Protein AF-A0A2T7AMN8-F1 (afdb_monomer)

Structure (mmCIF, N/CA/C/O backbone):
data_AF-A0A2T7AMN8-F1
#
_entry.id   AF-A0A2T7AMN8-F1
#
loop_
_atom_site.group_PDB
_atom_site.id
_atom_site.type_symbol
_atom_site.label_atom_id
_atom_site.label_alt_id
_atom_site.label_comp_id
_atom_site.label_asym_id
_atom_site.label_entity_id
_atom_site.label_seq_id
_atom_site.pdbx_PDB_ins_code
_atom_site.Cartn_x
_atom_site.Cartn_y
_atom_site.Cartn_z
_atom_site.occupancy
_atom_site.B_iso_or_equiv
_atom_site.auth_seq_id
_atom_site.auth_comp_id
_atom_site.auth_asym_id
_atom_site.auth_atom_id
_atom_site.pdbx_PDB_model_num
ATOM 1 N N . MET A 1 1 ? -3.550 12.979 -20.477 1.00 76.19 1 MET A N 1
ATOM 2 C CA . MET A 1 1 ? -2.161 12.543 -20.710 1.00 76.19 1 MET A CA 1
ATOM 3 C C . MET A 1 1 ? -1.627 13.271 -21.918 1.00 76.19 1 MET A C 1
ATOM 5 O O . MET A 1 1 ? -2.348 13.376 -22.900 1.00 76.19 1 MET A O 1
ATOM 9 N N . ASP A 1 2 ? -0.438 13.854 -21.804 1.00 85.75 2 ASP A N 1
ATOM 10 C CA . ASP A 1 2 ? 0.257 14.501 -22.916 1.00 85.75 2 ASP A CA 1
ATOM 11 C C . ASP A 1 2 ? 0.779 13.456 -23.916 1.00 85.75 2 ASP A C 1
ATOM 13 O O . ASP A 1 2 ? 0.885 12.268 -23.599 1.00 85.75 2 ASP A O 1
ATOM 17 N N . LYS A 1 3 ? 1.095 13.902 -25.137 1.00 85.25 3 LYS A N 1
ATOM 18 C CA . LYS A 1 3 ? 1.500 13.013 -26.232 1.00 85.25 3 LYS A CA 1
ATOM 19 C C . LYS A 1 3 ? 2.762 12.211 -25.897 1.00 85.25 3 LYS A C 1
ATOM 21 O O . LYS A 1 3 ? 2.775 11.008 -26.123 1.00 85.25 3 LYS A O 1
ATOM 26 N N . ALA A 1 4 ? 3.772 12.842 -25.294 1.00 87.00 4 ALA A N 1
ATOM 27 C CA . ALA A 1 4 ? 5.025 12.172 -24.952 1.00 87.00 4 ALA A CA 1
ATOM 28 C C . ALA A 1 4 ? 4.809 11.052 -23.923 1.00 87.00 4 ALA A C 1
ATOM 30 O O . ALA A 1 4 ? 5.296 9.939 -24.105 1.00 87.00 4 ALA A O 1
ATOM 31 N N . SER A 1 5 ? 4.010 11.302 -22.881 1.00 89.75 5 SER A N 1
ATOM 32 C CA . SER A 1 5 ? 3.611 10.248 -21.938 1.00 89.75 5 SER A CA 1
ATOM 33 C C . SER A 1 5 ? 2.812 9.131 -22.616 1.00 89.75 5 SER A C 1
ATOM 35 O O . SER A 1 5 ? 3.052 7.957 -22.344 1.00 89.75 5 SER A O 1
ATOM 37 N N . SER A 1 6 ? 1.907 9.457 -23.541 1.00 90.62 6 SER A N 1
ATOM 38 C CA . SER A 1 6 ? 1.159 8.437 -24.286 1.00 90.62 6 SER A CA 1
ATOM 39 C C . SER A 1 6 ? 2.070 7.536 -25.123 1.00 90.62 6 SER A C 1
ATOM 41 O O . SER A 1 6 ? 1.930 6.314 -25.078 1.00 90.62 6 SER A O 1
ATOM 43 N N . ASP A 1 7 ? 3.028 8.120 -25.842 1.00 92.31 7 ASP A N 1
ATOM 44 C CA . ASP A 1 7 ? 3.956 7.380 -26.700 1.00 92.31 7 ASP A CA 1
ATOM 45 C C . ASP A 1 7 ? 4.871 6.469 -25.862 1.00 92.31 7 ASP A C 1
ATOM 47 O O . ASP A 1 7 ? 5.042 5.283 -26.169 1.00 92.31 7 ASP A O 1
ATOM 51 N N . THR A 1 8 ? 5.396 6.983 -24.743 1.00 92.88 8 THR A N 1
ATOM 52 C CA . THR A 1 8 ? 6.193 6.184 -23.804 1.00 92.88 8 THR A CA 1
ATOM 53 C C . THR A 1 8 ? 5.369 5.052 -23.196 1.00 92.88 8 THR A C 1
ATOM 55 O O . THR A 1 8 ? 5.867 3.931 -23.112 1.00 92.88 8 THR A O 1
ATOM 58 N N . LEU A 1 9 ? 4.106 5.286 -22.822 1.00 93.12 9 LEU A N 1
ATOM 59 C CA . LEU A 1 9 ? 3.236 4.239 -22.280 1.00 93.12 9 LEU A CA 1
ATOM 60 C C . LEU A 1 9 ? 3.053 3.082 -23.269 1.00 93.12 9 LEU A C 1
ATOM 62 O O . LEU A 1 9 ? 3.206 1.924 -22.880 1.00 93.12 9 LEU A O 1
ATOM 66 N N . VAL A 1 10 ? 2.786 3.381 -24.543 1.00 94.06 10 VAL A N 1
ATOM 67 C CA . VAL A 1 10 ? 2.658 2.359 -25.596 1.00 94.06 10 VAL A CA 1
ATOM 68 C C . VAL A 1 10 ? 3.961 1.571 -25.741 1.00 94.06 10 VAL A C 1
ATOM 70 O O . VAL A 1 10 ? 3.953 0.340 -25.812 1.00 94.06 10 VAL A O 1
ATOM 73 N N . ARG A 1 11 ? 5.109 2.258 -25.716 1.00 93.50 11 ARG A N 1
ATOM 74 C CA . ARG A 1 11 ? 6.428 1.615 -25.783 1.00 93.50 11 ARG A CA 1
ATOM 75 C C . ARG A 1 11 ? 6.679 0.685 -24.590 1.00 93.50 11 ARG A C 1
ATOM 77 O O . ARG A 1 11 ? 7.194 -0.421 -24.776 1.00 93.50 11 ARG A O 1
ATOM 84 N N . VAL A 1 12 ? 6.284 1.098 -23.383 1.00 93.38 12 VAL A N 1
ATOM 85 C CA . VAL A 1 12 ? 6.342 0.267 -22.170 1.00 93.38 12 VAL A CA 1
ATOM 86 C C . VAL A 1 12 ? 5.453 -0.964 -22.319 1.00 93.38 12 VAL A C 1
ATOM 88 O O . VAL A 1 12 ? 5.930 -2.078 -22.117 1.00 93.38 12 VAL A O 1
ATOM 91 N N . GLN A 1 13 ? 4.191 -0.782 -22.712 1.00 94.00 13 GLN A N 1
ATOM 92 C CA . GLN A 1 13 ? 3.228 -1.872 -22.894 1.00 94.00 13 GLN A CA 1
ATOM 93 C C . GLN A 1 13 ? 3.730 -2.917 -23.893 1.00 94.00 13 GLN A C 1
ATOM 95 O O . GLN A 1 13 ? 3.676 -4.111 -23.610 1.00 94.00 13 GLN A O 1
ATOM 100 N N . ASN A 1 14 ? 4.304 -2.481 -25.015 1.00 92.94 14 ASN A N 1
ATOM 101 C CA . ASN A 1 14 ? 4.873 -3.389 -26.007 1.00 92.94 14 ASN A CA 1
ATOM 102 C C . ASN A 1 14 ? 6.078 -4.163 -25.450 1.00 92.94 14 ASN A C 1
ATOM 104 O O . ASN A 1 14 ? 6.161 -5.382 -25.605 1.00 92.94 14 ASN A O 1
ATOM 108 N N . THR A 1 15 ? 6.991 -3.474 -24.756 1.00 92.12 15 THR A N 1
ATOM 109 C CA . THR A 1 15 ? 8.230 -4.077 -24.229 1.00 92.12 15 THR A CA 1
ATOM 110 C C . THR A 1 15 ? 7.965 -5.074 -23.096 1.00 92.12 15 THR A C 1
ATOM 112 O O . THR A 1 15 ? 8.635 -6.112 -23.006 1.00 92.12 15 THR A O 1
ATOM 115 N N . LEU A 1 16 ? 6.984 -4.758 -22.245 1.00 92.50 16 LEU A N 1
ATOM 116 C CA . LEU A 1 16 ? 6.640 -5.496 -21.028 1.00 92.50 16 LEU A CA 1
ATOM 117 C C . LEU A 1 16 ? 5.408 -6.396 -21.181 1.00 92.50 16 LEU A C 1
ATOM 119 O O . LEU A 1 16 ? 4.971 -6.982 -20.196 1.00 92.50 16 LEU A O 1
ATOM 123 N N . SER A 1 17 ? 4.876 -6.548 -22.394 1.00 90.38 17 SER A N 1
ATOM 124 C CA . SER A 1 17 ? 3.711 -7.395 -22.693 1.00 90.38 17 SER A CA 1
ATOM 125 C C . SER A 1 17 ? 3.837 -8.823 -22.144 1.00 90.38 17 SER A C 1
ATOM 127 O O . SER A 1 17 ? 2.848 -9.409 -21.713 1.00 90.38 17 SER A O 1
ATOM 129 N N . SER A 1 18 ? 5.060 -9.361 -22.076 1.00 90.75 18 SER A N 1
ATOM 130 C CA . SER A 1 18 ? 5.354 -10.680 -21.503 1.00 90.75 18 SER A CA 1
ATOM 131 C C . SER A 1 18 ? 5.227 -10.761 -19.976 1.00 90.75 18 SER A C 1
ATOM 133 O O . SER A 1 18 ? 5.127 -11.861 -19.446 1.00 90.75 18 SER A O 1
ATOM 135 N N . LEU A 1 19 ? 5.290 -9.633 -19.258 1.00 90.19 19 LEU A N 1
ATOM 136 C CA . LEU A 1 19 ? 5.166 -9.579 -17.793 1.00 90.19 19 LEU A CA 1
ATOM 137 C C . LEU A 1 19 ? 3.705 -9.456 -17.336 1.00 90.19 19 LEU A C 1
ATOM 139 O O . LEU A 1 19 ? 3.395 -9.755 -16.185 1.00 90.19 19 LEU A O 1
ATOM 143 N N . GLY A 1 20 ? 2.809 -9.013 -18.220 1.00 91.81 20 GLY A N 1
ATOM 144 C CA . GLY A 1 20 ? 1.383 -8.878 -17.945 1.00 91.81 20 GLY A CA 1
ATOM 145 C C . GLY A 1 20 ? 0.790 -7.581 -18.488 1.00 91.81 20 GLY A C 1
ATOM 146 O O . GLY A 1 20 ? 1.452 -6.784 -19.153 1.00 91.81 20 GLY A O 1
ATOM 147 N N . ASN A 1 21 ? -0.493 -7.363 -18.195 1.00 93.62 21 ASN A N 1
ATOM 148 C CA . ASN A 1 21 ? -1.202 -6.172 -18.646 1.00 93.62 21 ASN A CA 1
ATOM 149 C C . ASN A 1 21 ? -0.835 -4.950 -17.790 1.00 93.62 21 ASN A C 1
ATOM 151 O O . ASN A 1 21 ? -1.148 -4.902 -16.597 1.00 93.62 21 ASN A O 1
ATOM 155 N N . VAL A 1 22 ? -0.200 -3.952 -18.408 1.00 95.25 22 VAL A N 1
ATOM 156 C CA . VAL A 1 22 ? 0.170 -2.699 -17.742 1.00 95.25 22 VAL A CA 1
ATOM 157 C C . VAL A 1 22 ? -1.037 -1.766 -17.697 1.00 95.25 22 VAL A C 1
ATOM 159 O O . VAL A 1 22 ? -1.464 -1.201 -18.706 1.00 95.25 22 VAL A O 1
ATOM 162 N N . THR A 1 23 ? -1.550 -1.565 -16.490 1.00 94.31 23 THR A N 1
ATOM 163 C CA . THR A 1 23 ? -2.574 -0.566 -16.169 1.00 94.31 23 THR A CA 1
ATOM 164 C C . THR A 1 23 ? -1.924 0.727 -15.686 1.00 94.31 23 THR A C 1
ATOM 166 O O . THR A 1 23 ? -0.790 0.711 -15.204 1.00 94.31 23 THR A O 1
ATOM 169 N N . HIS A 1 24 ? -2.630 1.855 -15.801 1.00 94.00 24 HIS A N 1
ATOM 170 C CA . HIS A 1 24 ? -2.125 3.142 -15.329 1.00 94.00 24 HIS A CA 1
ATOM 171 C C . HIS A 1 24 ? -3.186 3.963 -14.589 1.00 94.00 24 HIS A C 1
ATOM 173 O O . HIS A 1 24 ? -4.378 3.853 -14.877 1.00 94.00 24 HIS A O 1
ATOM 179 N N . ARG A 1 25 ? -2.757 4.795 -13.631 1.00 92.56 25 ARG A N 1
ATOM 180 C CA . ARG A 1 25 ? -3.617 5.753 -12.906 1.00 92.56 25 ARG A CA 1
ATOM 181 C C . ARG A 1 25 ? -2.866 7.052 -12.636 1.00 92.56 25 ARG A C 1
ATOM 183 O O . ARG A 1 25 ? -1.655 7.034 -12.462 1.00 92.56 25 ARG A O 1
ATOM 190 N N . SER A 1 26 ? -3.569 8.184 -12.576 1.00 89.12 26 SER A N 1
ATOM 191 C CA . SER A 1 26 ? -2.927 9.463 -12.242 1.00 89.12 26 SER A CA 1
ATOM 192 C C . SER A 1 26 ? -2.467 9.477 -10.780 1.00 89.12 26 SER A C 1
ATOM 194 O O . SER A 1 26 ? -3.255 9.188 -9.877 1.00 89.12 26 SER A O 1
ATOM 196 N N . LEU A 1 27 ? -1.191 9.796 -10.548 1.00 83.31 27 LEU A N 1
ATOM 197 C CA . LEU A 1 27 ? -0.591 9.856 -9.217 1.00 83.31 27 LEU A CA 1
ATOM 198 C C . LEU A 1 27 ? 0.625 10.798 -9.209 1.00 83.31 27 LEU A C 1
ATOM 200 O O . LEU A 1 27 ? 1.469 10.736 -10.097 1.00 83.31 27 LEU A O 1
ATOM 204 N N . PHE A 1 28 ? 0.729 11.660 -8.190 1.00 72.31 28 PHE A N 1
ATOM 205 C CA . PHE A 1 28 ? 1.864 12.580 -7.978 1.00 72.31 28 PHE A CA 1
ATOM 206 C C . PHE A 1 28 ? 2.235 13.473 -9.180 1.00 72.31 28 PHE A C 1
ATOM 208 O O . PHE A 1 28 ? 3.406 13.770 -9.385 1.00 72.31 28 PHE A O 1
ATOM 215 N N . GLY A 1 29 ? 1.255 13.916 -9.974 1.00 79.19 29 GLY A N 1
ATOM 216 C CA . GLY A 1 29 ? 1.521 14.753 -11.154 1.00 79.19 29 GLY A CA 1
ATOM 217 C C . GLY A 1 29 ? 2.015 13.979 -12.383 1.00 79.19 29 GLY A C 1
ATOM 218 O O . GLY A 1 29 ? 2.322 14.593 -13.397 1.00 79.19 29 GLY A O 1
ATOM 219 N N . GLY A 1 30 ? 2.035 12.645 -12.319 1.00 89.00 30 GLY A N 1
ATOM 220 C CA . GLY A 1 30 ? 2.243 11.758 -13.460 1.00 89.00 30 GLY A CA 1
ATOM 221 C C . GLY A 1 30 ? 1.269 10.582 -13.440 1.00 89.00 30 GLY A C 1
ATOM 222 O O . GLY A 1 30 ? 0.134 10.706 -12.963 1.00 89.00 30 GLY A O 1
ATOM 223 N N . TYR A 1 31 ? 1.716 9.437 -13.949 1.00 93.75 31 TYR A N 1
ATOM 224 C CA . TYR A 1 31 ? 0.937 8.206 -14.033 1.00 93.75 31 TYR A CA 1
ATOM 225 C C . TYR A 1 31 ? 1.687 7.061 -13.358 1.00 93.75 31 TYR A C 1
ATOM 227 O O . TYR A 1 31 ? 2.809 6.743 -13.739 1.00 93.75 31 TYR A O 1
ATOM 235 N N . SER A 1 32 ? 1.080 6.420 -12.364 1.00 94.38 32 SER A N 1
ATOM 236 C CA . SER A 1 32 ? 1.587 5.153 -11.844 1.00 94.38 32 SER A CA 1
ATOM 237 C C . SER A 1 32 ? 1.268 4.033 -12.823 1.00 94.38 32 SER A C 1
ATOM 239 O O . SER A 1 32 ? 0.179 4.010 -13.394 1.00 94.38 32 SER A O 1
ATOM 241 N N . LEU A 1 33 ? 2.208 3.108 -13.004 1.00 96.25 33 LEU A N 1
ATOM 242 C CA . LEU A 1 33 ? 2.062 1.919 -13.837 1.00 96.25 33 LEU A CA 1
ATOM 243 C C . LEU A 1 33 ? 2.033 0.678 -12.945 1.00 96.25 33 LEU A C 1
ATOM 245 O O . LEU A 1 33 ? 2.879 0.518 -12.059 1.00 96.25 33 LEU A O 1
ATOM 249 N N . ALA A 1 34 ? 1.059 -0.199 -13.179 1.00 95.75 34 ALA A N 1
ATOM 250 C CA . ALA A 1 34 ? 0.839 -1.381 -12.359 1.00 95.75 34 ALA A CA 1
ATOM 251 C C . ALA A 1 34 ? 0.489 -2.620 -13.184 1.00 95.75 34 ALA A C 1
ATOM 253 O O . ALA A 1 34 ? -0.254 -2.537 -14.163 1.00 95.75 34 ALA A O 1
ATOM 254 N N . ILE A 1 35 ? 0.969 -3.775 -12.724 1.00 95.00 35 ILE A N 1
ATOM 255 C CA . ILE A 1 35 ? 0.557 -5.109 -13.181 1.00 95.00 35 ILE A CA 1
ATOM 256 C C . ILE A 1 35 ? 0.003 -5.842 -11.954 1.00 95.00 35 ILE A C 1
ATOM 258 O O . ILE A 1 35 ? 0.632 -5.820 -10.897 1.00 95.00 35 ILE A O 1
ATOM 262 N N . ASN A 1 36 ? -1.182 -6.453 -12.061 1.00 90.56 36 ASN A N 1
ATOM 263 C CA . ASN A 1 36 ? -1.870 -7.130 -10.944 1.00 90.56 36 ASN A CA 1
ATOM 264 C C . ASN A 1 36 ? -1.988 -6.250 -9.677 1.00 90.56 36 ASN A C 1
ATOM 266 O O . ASN A 1 36 ? -1.739 -6.684 -8.546 1.00 90.56 36 ASN A O 1
ATOM 270 N N . ASP A 1 37 ? -2.317 -4.969 -9.880 1.00 89.50 37 ASP A N 1
ATOM 271 C CA . ASP A 1 37 ? -2.415 -3.942 -8.834 1.00 89.50 37 ASP A CA 1
ATOM 272 C C . ASP A 1 37 ? -1.123 -3.748 -8.006 1.00 89.50 37 ASP A C 1
ATOM 274 O O . ASP A 1 37 ? -1.179 -3.262 -6.874 1.00 89.50 37 ASP A O 1
ATOM 278 N N . ALA A 1 38 ? 0.039 -4.154 -8.526 1.00 92.94 38 ALA A N 1
ATOM 279 C CA . ALA A 1 38 ? 1.349 -3.862 -7.953 1.00 92.94 38 ALA A CA 1
ATOM 280 C C . ALA A 1 38 ? 2.025 -2.756 -8.773 1.00 92.94 38 ALA A C 1
ATOM 282 O O . ALA A 1 38 ? 2.315 -2.931 -9.958 1.00 92.94 38 ALA A O 1
ATOM 283 N N . VAL A 1 39 ? 2.245 -1.595 -8.146 1.00 94.44 39 VAL A N 1
ATOM 284 C CA . VAL A 1 39 ? 2.881 -0.439 -8.795 1.00 94.44 39 VAL A CA 1
ATOM 285 C C . VAL A 1 39 ? 4.385 -0.670 -8.872 1.00 94.44 39 VAL A C 1
ATOM 287 O O . VAL A 1 39 ? 5.068 -0.659 -7.843 1.00 94.44 39 VAL A O 1
ATOM 290 N N . PHE A 1 40 ? 4.879 -0.853 -10.094 1.00 95.50 40 PHE A N 1
ATOM 291 C CA . PHE A 1 40 ? 6.284 -1.149 -10.382 1.00 95.50 40 PHE A CA 1
ATOM 292 C C . PHE A 1 40 ? 7.011 0.027 -11.046 1.00 95.50 40 PHE A C 1
ATOM 294 O O . PHE A 1 40 ? 8.240 0.069 -11.042 1.00 95.50 40 PHE A O 1
ATOM 301 N N . ALA A 1 41 ? 6.278 0.992 -11.608 1.00 95.88 41 ALA A N 1
ATOM 302 C CA . ALA A 1 41 ? 6.865 2.134 -12.297 1.00 95.88 41 ALA A CA 1
ATOM 303 C C . ALA A 1 41 ? 5.986 3.391 -12.225 1.00 95.88 41 ALA A C 1
ATOM 305 O O . ALA A 1 41 ? 4.797 3.335 -11.907 1.00 95.88 41 ALA A O 1
ATOM 306 N N . MET A 1 42 ? 6.593 4.530 -12.542 1.00 95.56 42 MET A N 1
ATOM 307 C CA . MET A 1 42 ? 5.965 5.840 -12.672 1.00 95.56 42 MET A CA 1
ATOM 308 C C . MET A 1 42 ? 6.324 6.435 -14.033 1.00 95.56 42 MET A C 1
ATOM 310 O O . MET A 1 42 ? 7.441 6.285 -14.515 1.00 95.56 42 MET A O 1
ATOM 314 N N . LEU A 1 43 ? 5.382 7.141 -14.638 1.00 95.00 43 LEU A N 1
ATOM 315 C CA . LEU A 1 43 ? 5.549 7.867 -15.885 1.00 95.00 43 LEU A CA 1
ATOM 316 C C . LEU A 1 43 ? 5.298 9.348 -15.616 1.00 95.00 43 LEU A C 1
ATOM 318 O O . LEU A 1 43 ? 4.187 9.740 -15.257 1.00 95.00 43 LEU A O 1
ATOM 322 N N . VAL A 1 44 ? 6.336 10.164 -15.760 1.00 93.12 44 VAL A N 1
ATOM 323 C CA . VAL A 1 44 ? 6.303 11.595 -15.438 1.00 93.12 44 VAL A CA 1
ATOM 324 C C . VAL A 1 44 ? 6.987 12.347 -16.570 1.00 93.12 44 VAL A C 1
ATOM 326 O O . VAL A 1 44 ? 8.106 12.001 -16.933 1.00 93.12 44 VAL A O 1
ATOM 329 N N . GLU A 1 45 ? 6.305 13.335 -17.157 1.00 90.44 45 GLU A N 1
ATOM 330 C CA . GLU A 1 45 ? 6.831 14.150 -18.269 1.00 90.44 45 GLU A CA 1
ATOM 331 C C . GLU A 1 45 ? 7.389 13.307 -19.438 1.00 90.44 45 GLU A C 1
ATOM 333 O O . GLU A 1 45 ? 8.482 13.552 -19.947 1.00 90.44 45 GLU A O 1
ATOM 338 N N . GLY A 1 46 ? 6.672 12.250 -19.837 1.00 91.00 46 GLY A N 1
ATOM 339 C CA . GLY A 1 46 ? 7.115 11.341 -20.900 1.00 91.00 46 GLY A CA 1
ATOM 340 C C . GLY A 1 46 ? 8.255 10.391 -20.523 1.00 91.00 46 GLY A C 1
ATOM 341 O O . GLY A 1 46 ? 8.658 9.576 -21.351 1.00 91.00 46 GLY A O 1
ATOM 342 N N . ARG A 1 47 ? 8.766 10.446 -19.289 1.00 94.00 47 ARG A N 1
ATOM 343 C CA . ARG A 1 47 ? 9.895 9.635 -18.819 1.00 94.00 47 ARG A CA 1
ATOM 344 C C . ARG A 1 47 ? 9.440 8.510 -17.903 1.00 94.00 47 ARG A C 1
ATOM 346 O O . ARG A 1 47 ? 8.619 8.713 -17.008 1.00 94.00 47 ARG A O 1
ATOM 353 N N . LEU A 1 48 ? 10.005 7.327 -18.121 1.00 95.69 48 LEU A N 1
ATOM 354 C CA . LEU A 1 48 ? 9.752 6.145 -17.308 1.00 95.69 48 LEU A CA 1
ATOM 355 C C . LEU A 1 48 ? 10.700 6.113 -16.111 1.00 95.69 48 LEU A C 1
ATOM 357 O O . LEU A 1 48 ? 11.913 6.212 -16.270 1.00 95.69 48 LEU A O 1
ATOM 361 N N . TYR A 1 49 ? 10.144 5.887 -14.931 1.00 95.94 49 TYR A N 1
ATOM 362 C CA . TYR A 1 49 ? 10.881 5.665 -13.701 1.00 95.94 49 TYR A CA 1
ATOM 363 C C . TYR A 1 49 ? 10.498 4.304 -13.123 1.00 95.94 49 TYR A C 1
ATOM 365 O O . TYR A 1 49 ? 9.317 4.037 -12.906 1.00 95.94 49 TYR A O 1
ATOM 373 N N . LEU A 1 50 ? 11.472 3.441 -12.863 1.00 95.75 50 LEU A N 1
ATOM 374 C CA . LEU A 1 50 ? 11.249 2.122 -12.271 1.00 95.75 50 LEU A CA 1
ATOM 375 C C . LEU A 1 50 ? 11.380 2.196 -10.756 1.00 95.75 50 LEU A C 1
ATOM 377 O O . LEU A 1 50 ? 12.194 2.956 -10.235 1.00 95.75 50 LEU A O 1
ATOM 381 N N . ARG A 1 51 ? 10.578 1.410 -10.038 1.00 94.62 51 ARG A N 1
ATOM 382 C CA . ARG A 1 51 ? 10.673 1.318 -8.581 1.00 94.62 51 ARG A CA 1
ATOM 383 C C . ARG A 1 51 ? 12.039 0.755 -8.200 1.00 94.62 51 ARG A C 1
ATOM 385 O O . ARG A 1 51 ? 12.461 -0.273 -8.723 1.00 94.62 51 ARG A O 1
ATOM 392 N N . ALA A 1 52 ? 12.718 1.434 -7.288 1.00 92.19 52 ALA A N 1
ATOM 393 C CA . ALA A 1 52 ? 13.980 0.974 -6.741 1.00 92.19 52 ALA A CA 1
ATOM 394 C C . ALA A 1 52 ? 13.742 -0.144 -5.715 1.00 92.19 52 ALA A C 1
ATOM 396 O O . ALA A 1 52 ? 12.826 -0.076 -4.893 1.00 92.19 52 ALA A O 1
ATOM 397 N N . SER A 1 53 ? 14.603 -1.150 -5.748 1.00 88.44 53 SER A N 1
ATOM 398 C CA . SER A 1 53 ? 14.702 -2.224 -4.761 1.00 88.44 53 SER A CA 1
ATOM 399 C C . SER A 1 53 ? 16.166 -2.571 -4.509 1.00 88.44 53 SER A C 1
ATOM 401 O O . SER A 1 53 ? 17.042 -2.181 -5.289 1.00 88.44 53 SER A O 1
ATOM 403 N N . ASP A 1 54 ? 16.441 -3.346 -3.460 1.00 84.06 54 ASP A N 1
ATOM 404 C CA . ASP A 1 54 ? 17.803 -3.806 -3.165 1.00 84.06 54 ASP A CA 1
ATOM 405 C C . ASP A 1 54 ? 18.429 -4.578 -4.334 1.00 84.06 54 ASP A C 1
ATOM 407 O O . ASP A 1 54 ? 19.619 -4.444 -4.595 1.00 84.06 54 ASP A O 1
ATOM 411 N N . GLN A 1 55 ? 17.613 -5.302 -5.103 1.00 82.00 55 GLN A N 1
ATOM 412 C CA . GLN A 1 55 ? 18.045 -6.046 -6.290 1.00 82.00 55 GLN A CA 1
ATOM 413 C C . GLN A 1 55 ? 18.401 -5.151 -7.490 1.00 82.00 55 GLN A C 1
ATOM 415 O O . GLN A 1 55 ? 19.083 -5.595 -8.405 1.00 82.00 55 GLN A O 1
ATOM 420 N N . SER A 1 56 ? 17.964 -3.889 -7.500 1.00 83.19 56 SER A N 1
ATOM 421 C CA . SER A 1 56 ? 18.320 -2.909 -8.541 1.00 83.19 56 SER A CA 1
ATOM 422 C C . SER A 1 56 ? 19.537 -2.046 -8.178 1.00 83.19 56 SER A C 1
ATOM 424 O O . SER A 1 56 ? 19.909 -1.149 -8.938 1.00 83.19 56 SER A O 1
ATOM 426 N N . ARG A 1 57 ? 20.154 -2.292 -7.013 1.00 82.31 57 ARG A N 1
ATOM 427 C CA . ARG A 1 57 ? 21.209 -1.442 -6.443 1.00 82.31 57 ARG A CA 1
ATOM 428 C C . ARG A 1 57 ? 22.471 -1.400 -7.304 1.00 82.31 57 ARG A C 1
ATOM 430 O O . ARG A 1 57 ? 23.025 -0.321 -7.477 1.00 82.31 57 ARG A O 1
ATOM 437 N N . ASP A 1 58 ? 22.875 -2.524 -7.891 1.00 83.81 58 ASP A N 1
ATOM 438 C CA . ASP A 1 58 ? 24.082 -2.597 -8.728 1.00 83.81 58 ASP A CA 1
ATOM 439 C C . ASP A 1 58 ? 23.966 -1.690 -9.960 1.00 83.81 58 ASP A C 1
ATOM 441 O O . ASP A 1 58 ? 24.870 -0.908 -10.258 1.00 83.81 58 ASP A O 1
ATOM 445 N N . TYR A 1 59 ? 22.807 -1.719 -10.627 1.00 84.44 59 TYR A N 1
ATOM 446 C CA . TYR A 1 59 ? 22.513 -0.820 -11.742 1.00 84.44 59 TYR A CA 1
ATOM 447 C C . TYR A 1 59 ? 22.533 0.645 -11.300 1.00 84.44 59 TYR A C 1
ATOM 449 O O . TYR A 1 59 ? 23.145 1.496 -11.946 1.00 84.44 59 TYR A O 1
ATOM 457 N N . GLN A 1 60 ? 21.893 0.945 -10.168 1.00 84.75 60 GLN A N 1
ATOM 458 C CA . GLN A 1 60 ? 21.859 2.304 -9.638 1.00 84.75 60 GLN A CA 1
ATOM 459 C C . GLN A 1 60 ? 23.252 2.819 -9.281 1.00 84.75 60 GLN A C 1
ATOM 461 O O . GLN A 1 60 ? 23.550 3.977 -9.544 1.00 84.75 60 GLN A O 1
ATOM 466 N N . GLN A 1 61 ? 24.122 1.977 -8.729 1.00 85.81 61 GLN A N 1
ATOM 467 C CA . GLN A 1 61 ? 25.482 2.370 -8.381 1.00 85.81 61 GLN A CA 1
ATOM 468 C C . GLN A 1 61 ? 26.356 2.585 -9.624 1.00 85.81 61 GLN A C 1
ATOM 470 O O . GLN A 1 61 ? 27.139 3.531 -9.657 1.00 85.81 61 GLN A O 1
ATOM 475 N N . ALA A 1 62 ? 26.205 1.742 -10.649 1.00 85.94 62 ALA A N 1
ATOM 476 C CA . ALA A 1 62 ? 26.976 1.846 -11.886 1.00 85.94 62 ALA A CA 1
ATOM 477 C C . ALA A 1 62 ? 26.565 3.047 -12.755 1.00 85.94 62 ALA A C 1
ATOM 479 O O . ALA A 1 62 ? 27.421 3.681 -13.371 1.00 85.94 62 ALA A O 1
ATOM 480 N N . HIS A 1 63 ? 25.268 3.371 -12.802 1.00 84.31 63 HIS A N 1
ATOM 481 C CA . HIS A 1 63 ? 24.720 4.387 -13.710 1.00 84.31 63 HIS A CA 1
ATOM 482 C C . HIS A 1 63 ? 24.309 5.695 -13.016 1.00 84.31 63 HIS A C 1
ATOM 484 O O . HIS A 1 63 ? 24.083 6.695 -13.695 1.00 84.31 63 HIS A O 1
ATOM 490 N N . ASN A 1 64 ? 24.207 5.699 -11.683 1.00 87.50 64 ASN A N 1
ATOM 491 C CA . ASN A 1 64 ? 23.746 6.815 -10.850 1.00 87.50 64 ASN A CA 1
ATOM 492 C C . ASN A 1 64 ? 22.509 7.553 -11.418 1.00 87.50 64 ASN A C 1
ATOM 494 O O . ASN A 1 64 ? 22.547 8.774 -11.615 1.00 87.50 64 ASN A O 1
ATOM 498 N N . PRO A 1 65 ? 21.418 6.828 -11.742 1.00 89.62 65 PRO A N 1
ATOM 499 C CA . PRO A 1 65 ? 20.257 7.418 -12.390 1.00 89.62 65 PRO A CA 1
ATOM 500 C C . PRO A 1 65 ? 19.541 8.414 -11.460 1.00 89.62 65 PRO A C 1
ATOM 502 O O . PRO A 1 65 ? 19.419 8.164 -10.258 1.00 89.62 65 PRO A O 1
ATOM 505 N N . PRO A 1 66 ? 18.988 9.519 -11.996 1.00 92.31 66 PRO A N 1
ATOM 506 C CA . PRO A 1 66 ? 18.192 10.451 -11.207 1.00 92.31 66 PRO A CA 1
ATOM 507 C C . PRO A 1 66 ? 16.984 9.772 -10.553 1.00 92.31 66 PRO A C 1
ATOM 509 O O . PRO A 1 66 ? 16.221 9.065 -11.219 1.00 92.31 66 PRO A O 1
ATOM 512 N N . MET A 1 67 ? 16.773 10.050 -9.266 1.00 93.75 67 MET A N 1
ATOM 513 C CA . MET A 1 67 ? 15.567 9.635 -8.549 1.00 93.75 67 MET A CA 1
ATOM 514 C C . MET A 1 67 ? 14.400 10.578 -8.855 1.00 93.75 67 MET A C 1
ATOM 516 O O . MET A 1 67 ? 14.581 11.781 -9.058 1.00 93.75 67 MET A O 1
ATOM 520 N N . LEU A 1 68 ? 13.186 10.037 -8.876 1.00 93.06 68 LEU A N 1
ATOM 521 C CA . LEU A 1 68 ? 11.974 10.811 -9.094 1.00 93.06 68 LEU A CA 1
ATOM 522 C C . LEU A 1 68 ? 11.692 11.701 -7.882 1.00 93.06 68 LEU A C 1
ATOM 524 O O . LEU A 1 68 ? 11.467 11.209 -6.780 1.00 93.06 68 LEU A O 1
ATOM 528 N N . VAL A 1 69 ? 11.613 13.011 -8.098 1.00 91.44 69 VAL A N 1
ATOM 529 C CA . VAL A 1 69 ? 11.231 13.981 -7.066 1.00 91.44 69 VAL A CA 1
ATOM 530 C C . VAL A 1 69 ? 9.833 14.504 -7.365 1.00 91.44 69 VAL A C 1
ATOM 532 O O . VAL A 1 69 ? 9.568 14.970 -8.469 1.00 91.44 69 VAL A O 1
ATOM 535 N N . CYS A 1 70 ? 8.938 14.459 -6.379 1.00 85.44 70 CYS A N 1
ATOM 536 C CA . CYS A 1 70 ? 7.613 15.062 -6.474 1.00 85.44 70 CYS A CA 1
ATOM 537 C C . CYS A 1 70 ? 7.479 16.251 -5.517 1.00 85.44 70 CYS A C 1
ATOM 539 O O . CYS A 1 70 ? 8.073 16.278 -4.438 1.00 85.44 70 CYS A O 1
ATOM 541 N N . THR A 1 71 ? 6.677 17.244 -5.897 1.00 81.94 71 THR A N 1
ATOM 542 C CA . THR A 1 71 ? 6.413 18.413 -5.050 1.00 81.94 71 THR A CA 1
ATOM 543 C C . THR A 1 71 ? 5.045 18.274 -4.396 1.00 81.94 71 THR A C 1
ATOM 545 O O . THR A 1 71 ? 4.022 18.200 -5.075 1.00 81.94 71 THR A O 1
ATOM 548 N N . ARG A 1 72 ? 4.999 18.272 -3.061 1.00 76.25 72 ARG A N 1
ATOM 549 C CA . ARG A 1 72 ? 3.752 18.216 -2.285 1.00 76.25 72 ARG A CA 1
ATOM 550 C C . ARG A 1 72 ? 3.736 19.338 -1.254 1.00 76.25 72 ARG A C 1
ATOM 552 O O . ARG A 1 72 ? 4.593 19.384 -0.379 1.00 76.25 72 ARG A O 1
ATOM 559 N N . ARG A 1 73 ? 2.738 20.230 -1.335 1.00 78.12 73 ARG A N 1
ATOM 560 C CA . ARG A 1 73 ? 2.597 21.404 -0.442 1.00 78.12 73 ARG A CA 1
ATOM 561 C C . ARG A 1 73 ? 3.883 22.254 -0.370 1.00 78.12 73 ARG A C 1
ATOM 563 O O . ARG A 1 73 ? 4.306 22.644 0.712 1.00 78.12 73 ARG A O 1
ATOM 570 N N . GLY A 1 74 ? 4.539 22.466 -1.514 1.00 79.62 74 GLY A N 1
ATOM 571 C CA . GLY A 1 74 ? 5.792 23.227 -1.608 1.00 79.62 74 GLY A CA 1
ATOM 572 C C . GLY A 1 74 ? 7.049 22.505 -1.105 1.00 79.62 74 GLY A C 1
ATOM 573 O O . GLY A 1 74 ? 8.123 23.089 -1.141 1.00 79.62 74 GLY A O 1
ATOM 574 N N . ARG A 1 75 ? 6.952 21.246 -0.650 1.00 79.38 75 ARG A N 1
ATOM 575 C CA . ARG A 1 75 ? 8.109 20.425 -0.257 1.00 79.38 75 ARG A CA 1
ATOM 576 C C . ARG A 1 75 ? 8.475 19.436 -1.360 1.00 79.38 75 ARG A C 1
ATOM 578 O O . ARG A 1 75 ? 7.585 18.782 -1.904 1.00 79.38 75 ARG A O 1
ATOM 585 N N . HIS A 1 76 ? 9.770 19.294 -1.629 1.00 85.31 76 HIS A N 1
ATOM 586 C CA . HIS A 1 76 ? 10.316 18.264 -2.511 1.00 85.31 76 HIS A CA 1
ATOM 587 C C . HIS A 1 76 ? 10.438 16.936 -1.756 1.00 85.31 76 HIS A C 1
ATOM 589 O O . HIS A 1 76 ? 11.074 16.869 -0.705 1.00 85.31 76 HIS A O 1
ATOM 595 N N . ILE A 1 77 ? 9.806 15.889 -2.278 1.00 85.31 77 ILE A N 1
ATOM 596 C CA . ILE A 1 77 ? 9.828 14.532 -1.733 1.00 85.31 77 ILE A CA 1
ATOM 597 C C . ILE A 1 77 ? 10.468 13.636 -2.788 1.00 85.31 77 ILE A C 1
ATOM 599 O O . ILE A 1 77 ? 9.917 13.461 -3.874 1.00 85.31 77 ILE A O 1
ATOM 603 N N . SER A 1 78 ? 11.628 13.069 -2.463 1.00 88.00 78 SER A N 1
ATOM 604 C CA . SER A 1 78 ? 12.236 12.024 -3.285 1.00 88.00 78 SER A CA 1
ATOM 605 C C . SER A 1 78 ? 11.430 10.736 -3.127 1.00 88.00 78 SER A C 1
ATOM 607 O O . SER A 1 78 ? 11.194 10.272 -2.009 1.00 88.00 78 SER A O 1
ATOM 609 N N . LEU A 1 79 ? 10.957 10.192 -4.241 1.00 89.31 79 LEU A N 1
ATOM 610 C CA . LEU A 1 79 ? 10.282 8.907 -4.310 1.00 89.31 79 LEU A CA 1
ATOM 611 C C . LEU A 1 79 ? 11.301 7.828 -4.672 1.00 89.31 79 LEU A C 1
ATOM 613 O O . LEU A 1 79 ? 12.267 8.082 -5.384 1.00 89.31 79 LEU A O 1
ATOM 617 N N . ASN A 1 80 ? 11.049 6.600 -4.224 1.00 92.19 80 ASN A N 1
ATO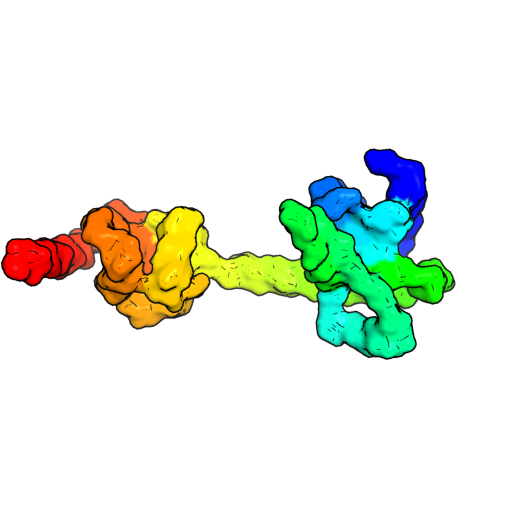M 618 C CA . ASN A 1 80 ? 11.931 5.459 -4.461 1.00 92.19 80 ASN A CA 1
ATOM 619 C C . ASN A 1 80 ? 11.787 4.891 -5.888 1.00 92.19 80 ASN A C 1
ATOM 621 O O . ASN A 1 80 ? 11.454 3.721 -6.075 1.00 92.19 80 ASN A O 1
ATOM 625 N N . TYR A 1 81 ? 11.962 5.746 -6.895 1.00 94.00 81 TYR A N 1
ATOM 626 C CA . TYR A 1 81 ? 11.911 5.397 -8.310 1.00 94.00 81 TYR A CA 1
ATOM 627 C C . TYR A 1 81 ? 13.079 6.053 -9.041 1.00 94.00 81 TYR A C 1
ATOM 629 O O . TYR A 1 81 ? 13.285 7.252 -8.881 1.00 94.00 81 TYR A O 1
ATOM 637 N N . TYR A 1 82 ? 13.804 5.298 -9.860 1.00 94.75 82 TYR A N 1
ATOM 638 C CA . TYR A 1 82 ? 14.935 5.793 -10.644 1.00 94.75 82 TYR A CA 1
ATOM 639 C C . TYR A 1 82 ? 14.582 5.877 -12.126 1.00 94.75 82 TYR A C 1
ATOM 641 O O . TYR A 1 82 ? 13.783 5.087 -12.629 1.00 94.75 82 TYR A O 1
ATOM 649 N N . LEU A 1 83 ? 15.172 6.840 -12.829 1.00 95.12 83 LEU A N 1
ATOM 650 C CA . LEU A 1 83 ? 14.950 7.038 -14.259 1.00 95.12 83 LEU A CA 1
ATOM 651 C C . LEU A 1 83 ? 15.456 5.834 -15.072 1.00 95.12 83 LEU A C 1
ATOM 653 O O . LEU A 1 83 ? 16.622 5.455 -14.966 1.00 95.12 83 LEU A O 1
ATOM 657 N N . ALA A 1 84 ? 14.594 5.286 -15.929 1.00 94.19 84 ALA A N 1
ATOM 658 C CA . ALA A 1 84 ? 15.002 4.408 -17.019 1.00 94.19 84 ALA A CA 1
ATOM 659 C C . ALA A 1 84 ? 15.576 5.282 -18.141 1.00 94.19 84 ALA A C 1
ATOM 661 O O . ALA A 1 84 ? 14.837 5.887 -18.922 1.00 94.19 84 ALA A O 1
ATOM 662 N N . ASP A 1 85 ? 16.897 5.406 -18.152 1.00 89.56 85 ASP A N 1
ATOM 663 C CA . ASP A 1 85 ? 17.639 6.220 -19.105 1.00 89.56 85 ASP A CA 1
ATOM 664 C C . ASP A 1 85 ? 17.684 5.582 -20.507 1.00 89.56 85 ASP A C 1
ATOM 666 O O . ASP A 1 85 ? 17.198 4.474 -20.756 1.00 89.56 85 ASP A O 1
ATOM 670 N N . GLU A 1 86 ? 18.289 6.295 -21.456 1.00 87.81 86 GLU A N 1
ATOM 671 C CA . GLU A 1 86 ? 18.412 5.809 -22.832 1.00 87.81 86 GLU A CA 1
ATOM 672 C C . GLU A 1 86 ? 19.245 4.524 -22.938 1.00 87.81 86 GLU A C 1
ATOM 674 O O . GLU A 1 86 ? 19.036 3.736 -23.861 1.00 87.81 86 GLU A O 1
ATOM 679 N N . THR A 1 87 ? 20.175 4.280 -22.007 1.00 88.19 87 THR A N 1
ATOM 680 C CA . THR A 1 87 ? 20.977 3.050 -22.017 1.00 88.19 87 THR A CA 1
ATOM 681 C C . THR A 1 87 ? 20.108 1.831 -21.723 1.00 88.19 87 THR A C 1
ATOM 683 O O . THR A 1 87 ? 20.159 0.855 -22.479 1.00 88.19 87 THR A O 1
ATOM 686 N N . LEU A 1 88 ? 19.218 1.925 -20.731 1.00 89.19 88 LEU A N 1
ATOM 687 C CA . LEU A 1 88 ? 18.253 0.873 -20.432 1.00 89.19 88 LEU A CA 1
ATOM 688 C C . LEU A 1 88 ? 17.245 0.689 -21.573 1.00 89.19 88 LEU A C 1
ATOM 690 O O . LEU A 1 88 ? 16.943 -0.434 -21.972 1.00 89.19 88 LEU A O 1
ATOM 694 N N . TRP A 1 89 ? 16.781 1.786 -22.173 1.00 9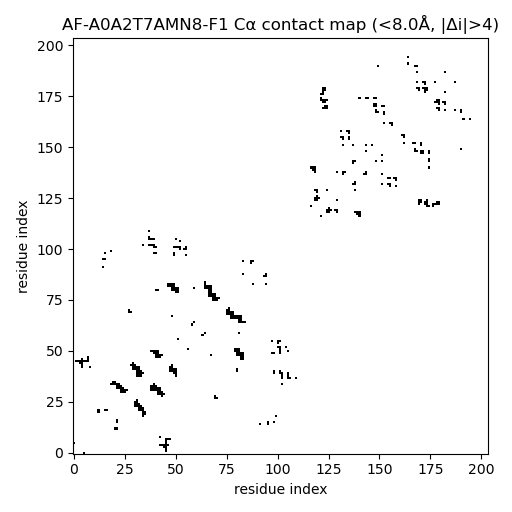0.75 89 TRP A N 1
ATOM 695 C CA . TRP A 1 89 ? 15.854 1.759 -23.308 1.00 90.75 89 TRP A CA 1
ATOM 696 C C . TRP A 1 89 ? 16.429 1.150 -24.594 1.00 90.75 89 TRP A C 1
ATOM 698 O O . TRP A 1 89 ? 15.664 0.625 -25.409 1.00 90.75 89 TRP A O 1
ATOM 708 N N . ARG A 1 90 ? 17.751 1.213 -24.794 1.00 91.62 90 ARG A N 1
ATOM 709 C CA . ARG A 1 90 ? 18.448 0.567 -25.922 1.00 91.62 90 ARG A CA 1
ATOM 710 C C . ARG A 1 90 ? 18.547 -0.949 -25.772 1.00 91.62 90 ARG A C 1
ATOM 712 O O . ARG A 1 90 ? 18.781 -1.628 -26.768 1.00 91.62 90 ARG A O 1
ATOM 719 N N . SER A 1 91 ? 18.347 -1.476 -24.565 1.00 91.69 91 SER A N 1
ATOM 720 C CA . SER A 1 91 ? 18.389 -2.908 -24.274 1.00 91.69 91 SER A CA 1
ATOM 721 C C . SER A 1 91 ? 17.033 -3.394 -23.743 1.00 91.69 91 SER A C 1
ATOM 723 O O . SER A 1 91 ? 16.811 -3.432 -22.531 1.00 91.69 91 SER A O 1
ATOM 725 N N . PRO A 1 92 ? 16.096 -3.801 -24.627 1.00 88.19 92 PRO A N 1
ATOM 726 C CA . PRO A 1 92 ? 14.762 -4.242 -24.217 1.00 88.19 92 PRO A CA 1
ATOM 727 C C . PRO A 1 92 ? 14.767 -5.407 -23.220 1.00 88.19 92 PRO A C 1
ATOM 729 O O . PRO A 1 92 ? 13.886 -5.488 -22.368 1.00 88.19 92 PRO A O 1
ATOM 732 N N . SER A 1 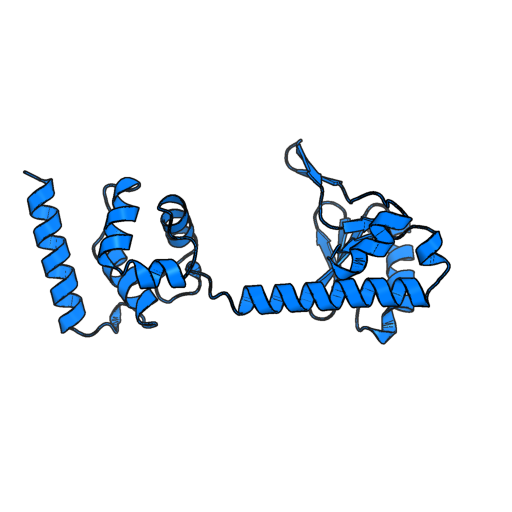93 ? 15.756 -6.303 -23.307 1.00 91.00 93 SER A N 1
ATOM 733 C CA . SER A 1 93 ? 15.937 -7.400 -22.352 1.00 91.00 93 SER A CA 1
ATOM 734 C C . SER A 1 93 ? 16.328 -6.887 -20.967 1.00 91.00 93 SER A C 1
ATOM 736 O O . SER A 1 93 ? 15.723 -7.303 -19.983 1.00 91.00 93 SER A O 1
ATOM 738 N N . ALA A 1 94 ? 17.275 -5.946 -20.885 1.00 90.88 94 ALA A N 1
ATOM 739 C CA . ALA A 1 94 ? 17.676 -5.341 -19.618 1.00 90.88 94 ALA A CA 1
ATOM 740 C C . ALA A 1 94 ? 16.528 -4.540 -18.993 1.00 90.88 94 ALA A C 1
ATOM 742 O O . ALA A 1 94 ? 16.251 -4.704 -17.806 1.00 90.88 94 ALA A O 1
ATOM 743 N N . LEU A 1 95 ? 15.810 -3.738 -19.790 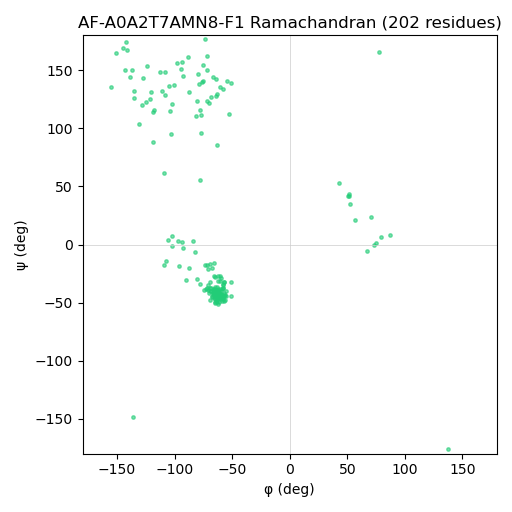1.00 92.56 95 LEU A N 1
ATOM 744 C CA . LEU A 1 95 ? 14.641 -2.996 -19.316 1.00 92.56 95 LEU A CA 1
ATOM 745 C C . LEU A 1 95 ? 13.561 -3.933 -18.769 1.00 92.56 95 LEU A C 1
ATOM 747 O O . LEU A 1 95 ? 12.995 -3.672 -17.708 1.00 92.56 95 LEU A O 1
ATOM 751 N N . ARG A 1 96 ? 13.287 -5.038 -19.472 1.00 93.12 96 ARG A N 1
ATOM 752 C CA . ARG A 1 96 ? 12.328 -6.047 -19.017 1.00 93.12 96 ARG A CA 1
ATOM 753 C C . ARG A 1 96 ? 12.762 -6.685 -17.705 1.00 93.12 96 ARG A C 1
ATOM 755 O O . ARG A 1 96 ? 11.922 -6.854 -16.829 1.00 93.12 96 ARG A O 1
ATOM 762 N N . GLU A 1 97 ? 14.041 -7.005 -17.558 1.00 92.62 97 GLU A N 1
ATOM 763 C CA . GLU A 1 97 ? 14.560 -7.596 -16.326 1.00 92.62 97 GLU A CA 1
ATOM 764 C C . GLU A 1 97 ? 14.451 -6.632 -15.139 1.00 92.62 97 GLU A C 1
ATOM 766 O O . GLU A 1 97 ? 13.961 -7.007 -14.078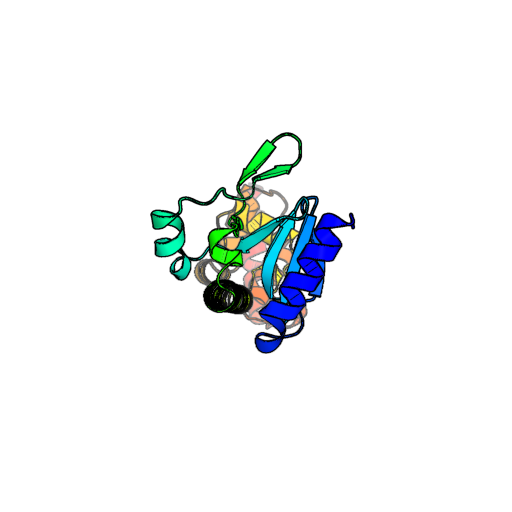 1.00 92.62 97 GLU A O 1
ATOM 771 N N . HIS A 1 98 ? 14.789 -5.357 -15.334 1.00 92.94 98 HIS A N 1
ATOM 772 C CA . HIS A 1 98 ? 14.654 -4.342 -14.286 1.00 92.94 98 HIS A CA 1
ATOM 773 C C . HIS A 1 98 ? 13.185 -4.088 -13.925 1.00 92.94 98 HIS A C 1
ATOM 775 O O . HIS A 1 98 ? 12.850 -3.931 -12.751 1.00 92.94 98 HIS A O 1
ATOM 781 N N . ALA A 1 99 ? 12.289 -4.094 -14.916 1.00 94.56 99 ALA A N 1
ATOM 782 C CA . ALA A 1 99 ? 10.853 -3.998 -14.678 1.00 94.56 99 ALA A CA 1
ATOM 783 C C . ALA A 1 99 ? 10.305 -5.226 -13.934 1.00 94.56 99 ALA A C 1
ATOM 785 O O . ALA A 1 99 ? 9.460 -5.066 -13.054 1.00 94.56 99 ALA A O 1
ATOM 786 N N . ARG A 1 100 ? 10.801 -6.432 -14.244 1.00 94.56 100 ARG A N 1
ATOM 787 C CA . ARG A 1 100 ? 10.457 -7.669 -13.531 1.00 94.56 100 ARG A CA 1
ATOM 788 C C . ARG A 1 100 ? 10.903 -7.601 -12.074 1.00 94.56 100 ARG A C 1
ATOM 790 O O . ARG A 1 100 ? 10.078 -7.807 -11.196 1.00 94.56 100 ARG A O 1
ATOM 797 N N . ILE A 1 101 ? 12.153 -7.221 -11.813 1.00 93.94 101 ILE A N 1
ATOM 798 C CA . ILE A 1 101 ? 12.680 -7.028 -10.453 1.00 93.94 101 ILE A CA 1
ATOM 799 C C . ILE A 1 101 ? 11.823 -6.017 -9.675 1.00 93.94 101 ILE A C 1
ATOM 801 O O . ILE A 1 101 ? 11.405 -6.282 -8.548 1.00 93.94 101 ILE A O 1
ATOM 805 N N . ALA A 1 102 ? 11.507 -4.872 -10.286 1.00 95.00 102 ALA A N 1
ATOM 806 C CA . ALA A 1 102 ? 10.654 -3.857 -9.670 1.00 95.00 102 ALA A CA 1
ATOM 807 C C . ALA A 1 102 ? 9.242 -4.388 -9.357 1.00 95.00 102 ALA A C 1
ATOM 809 O O . ALA A 1 102 ? 8.672 -4.054 -8.314 1.00 95.00 102 ALA A O 1
ATOM 810 N N . LEU A 1 103 ? 8.680 -5.213 -10.245 1.00 95.06 103 LEU A N 1
ATOM 811 C CA . LEU A 1 103 ? 7.370 -5.834 -10.073 1.00 95.06 103 LEU A CA 1
ATOM 812 C C . LEU A 1 103 ? 7.376 -6.885 -8.960 1.00 95.06 103 LEU A C 1
ATOM 814 O O . LEU A 1 103 ? 6.506 -6.830 -8.092 1.00 95.06 103 LEU A O 1
ATOM 818 N N . ASP A 1 104 ? 8.353 -7.789 -8.953 1.00 93.94 104 ASP A N 1
ATOM 819 C CA . ASP A 1 104 ? 8.484 -8.856 -7.957 1.00 93.94 104 ASP A CA 1
ATOM 820 C C . ASP A 1 104 ? 8.642 -8.257 -6.553 1.00 93.94 104 ASP A C 1
ATOM 822 O O . ASP A 1 104 ? 7.929 -8.637 -5.621 1.00 93.94 104 ASP A O 1
ATOM 826 N N . CYS A 1 105 ? 9.490 -7.232 -6.407 1.00 91.44 105 CYS A N 1
ATOM 827 C CA . CYS A 1 105 ? 9.622 -6.497 -5.150 1.00 91.44 105 CYS A CA 1
ATOM 828 C C . CYS A 1 105 ? 8.315 -5.795 -4.751 1.00 91.44 105 CYS A C 1
ATOM 830 O O . CYS A 1 105 ? 7.896 -5.887 -3.598 1.00 91.44 105 CYS A O 1
ATOM 832 N N . ALA A 1 106 ? 7.625 -5.135 -5.688 1.00 91.81 106 ALA A N 1
ATOM 833 C CA . ALA A 1 106 ? 6.352 -4.474 -5.397 1.00 91.81 106 ALA A CA 1
ATOM 834 C C . ALA A 1 106 ? 5.254 -5.467 -4.968 1.00 91.81 106 ALA A C 1
ATOM 836 O O . ALA A 1 106 ? 4.437 -5.145 -4.102 1.00 91.81 106 ALA A O 1
ATOM 837 N N . GLN A 1 107 ? 5.226 -6.666 -5.553 1.00 92.81 107 GLN A N 1
ATOM 838 C CA . GLN A 1 107 ? 4.304 -7.739 -5.180 1.00 92.81 107 GLN A CA 1
ATOM 839 C C . GLN A 1 107 ? 4.645 -8.333 -3.811 1.00 92.81 107 GLN A C 1
ATOM 841 O O . GLN A 1 107 ? 3.736 -8.551 -3.006 1.00 92.81 107 GLN A O 1
ATOM 846 N N . ALA A 1 108 ? 5.931 -8.544 -3.520 1.00 89.00 108 ALA A N 1
ATOM 847 C CA . ALA A 1 108 ? 6.393 -9.001 -2.214 1.00 89.00 108 ALA A CA 1
ATOM 848 C C . ALA A 1 108 ? 6.023 -7.994 -1.117 1.00 89.00 108 ALA A C 1
ATOM 850 O O . ALA A 1 108 ? 5.365 -8.367 -0.151 1.00 89.00 108 ALA A O 1
ATOM 851 N N . GLU A 1 109 ? 6.318 -6.703 -1.309 1.00 86.31 109 GLU A N 1
ATOM 852 C CA . GLU A 1 109 ? 5.929 -5.645 -0.368 1.00 86.31 109 GLU A CA 1
ATOM 853 C C . GLU A 1 109 ? 4.411 -5.563 -0.173 1.00 86.31 109 GLU A C 1
ATOM 855 O O . GLU A 1 109 ? 3.930 -5.343 0.937 1.00 86.31 109 GLU A O 1
ATOM 860 N N . LYS A 1 110 ? 3.632 -5.713 -1.250 1.00 84.88 110 LYS A N 1
ATOM 861 C CA . LYS A 1 110 ? 2.168 -5.722 -1.167 1.00 84.88 110 LYS A CA 1
ATOM 862 C C . LYS A 1 110 ? 1.666 -6.921 -0.367 1.00 84.88 110 LYS A C 1
ATOM 864 O O . LYS A 1 110 ? 0.745 -6.767 0.429 1.00 84.88 110 LYS A O 1
ATOM 869 N N . THR A 1 111 ? 2.262 -8.089 -0.584 1.00 84.06 111 THR A N 1
ATOM 870 C CA . THR A 1 111 ? 1.926 -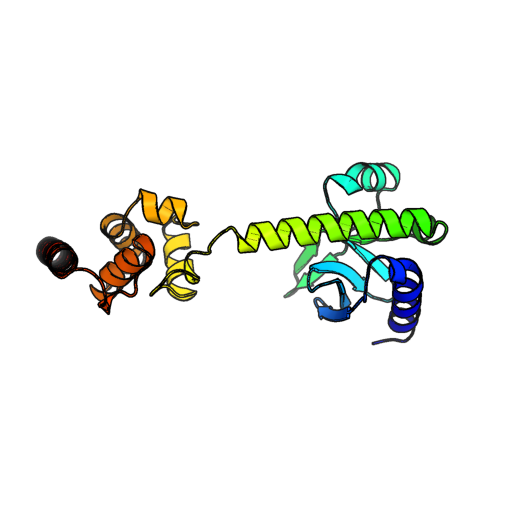9.316 0.141 1.00 84.06 111 THR A CA 1
ATOM 871 C C . THR A 1 111 ? 2.292 -9.182 1.612 1.00 84.06 111 THR A C 1
ATOM 873 O O . THR A 1 111 ? 1.480 -9.528 2.461 1.00 84.06 111 THR A O 1
ATOM 876 N N . GLU A 1 112 ? 3.453 -8.609 1.922 1.00 82.31 112 GLU A N 1
ATOM 877 C CA . GLU A 1 112 ? 3.886 -8.379 3.299 1.00 82.31 112 GLU A CA 1
ATOM 878 C C . GLU A 1 112 ? 2.975 -7.380 4.012 1.00 82.31 112 GLU A C 1
ATOM 880 O O . GLU A 1 112 ? 2.427 -7.690 5.060 1.00 82.31 112 GLU A O 1
ATOM 885 N N . ARG A 1 113 ? 2.653 -6.246 3.379 1.00 75.31 113 ARG A N 1
ATOM 886 C CA . ARG A 1 113 ? 1.669 -5.286 3.914 1.00 75.31 113 ARG A CA 1
ATOM 887 C C . ARG A 1 113 ? 0.270 -5.876 4.085 1.00 75.31 113 ARG A C 1
ATOM 889 O O . ARG A 1 113 ? -0.511 -5.356 4.873 1.00 75.31 113 ARG A O 1
ATOM 896 N N . ALA A 1 114 ? -0.088 -6.889 3.298 1.00 72.56 114 ALA A N 1
ATOM 897 C CA . ALA A 1 114 ? -1.350 -7.606 3.457 1.00 72.56 114 ALA A CA 1
ATOM 898 C C . ALA A 1 114 ? -1.281 -8.655 4.581 1.00 72.56 114 ALA A C 1
ATOM 900 O O . ALA A 1 114 ? -2.304 -8.944 5.200 1.00 72.56 114 ALA A O 1
ATOM 901 N N . ARG A 1 115 ? -0.095 -9.222 4.844 1.00 69.94 115 ARG A N 1
ATOM 902 C CA . ARG A 1 115 ? 0.175 -10.142 5.961 1.00 69.94 115 ARG A CA 1
ATOM 903 C C . ARG A 1 115 ? 0.251 -9.414 7.295 1.00 69.94 115 ARG A C 1
ATOM 905 O O . ARG A 1 115 ? -0.282 -9.922 8.281 1.00 69.94 115 ARG A O 1
ATOM 912 N N . GLU A 1 116 ? 0.848 -8.226 7.315 1.00 70.50 116 GLU A N 1
ATOM 913 C CA . GLU A 1 116 ? 0.789 -7.283 8.425 1.00 70.50 116 GLU A CA 1
ATOM 914 C C . GLU A 1 116 ? -0.668 -6.838 8.606 1.00 70.50 116 GLU A C 1
ATOM 916 O O . GLU A 1 116 ? -1.120 -5.834 8.052 1.00 70.50 116 GLU A O 1
ATOM 921 N N . ARG A 1 117 ? -1.448 -7.615 9.369 1.00 73.38 117 ARG A N 1
ATOM 922 C CA . ARG A 1 117 ? -2.780 -7.196 9.813 1.00 73.38 117 ARG A CA 1
ATOM 923 C C . ARG A 1 117 ? -2.615 -5.840 10.477 1.00 73.38 117 ARG A C 1
ATOM 925 O O . ARG A 1 117 ? -1.988 -5.745 11.527 1.00 73.38 117 ARG A O 1
ATOM 932 N N . ARG A 1 118 ? -3.148 -4.785 9.869 1.00 81.88 118 ARG A N 1
ATOM 933 C CA . ARG A 1 118 ? -3.091 -3.470 10.498 1.00 81.88 118 ARG A CA 1
ATOM 934 C C . ARG A 1 118 ? -4.040 -3.433 11.675 1.00 81.88 118 ARG A C 1
ATOM 936 O O . ARG A 1 118 ? -5.087 -4.078 11.667 1.00 81.88 118 ARG A O 1
ATOM 943 N N . VAL A 1 119 ? -3.693 -2.620 12.663 1.00 85.31 119 VAL A N 1
ATOM 944 C CA . VAL A 1 119 ? -4.495 -2.453 13.874 1.00 85.31 119 VAL A CA 1
ATOM 945 C C . VAL A 1 119 ? -5.909 -2.006 13.507 1.00 85.31 119 VAL A C 1
ATOM 947 O O . VAL A 1 119 ? -6.873 -2.561 14.020 1.00 85.31 119 VAL A O 1
ATOM 950 N N . LYS A 1 120 ? -6.066 -1.086 12.548 1.00 87.44 120 LYS A N 1
ATOM 951 C CA . LYS A 1 120 ? -7.397 -0.650 12.095 1.00 87.44 120 LYS A CA 1
ATOM 952 C C . LYS A 1 120 ? -8.235 -1.722 11.385 1.00 87.44 120 LYS A C 1
ATOM 954 O O . LYS A 1 120 ? -9.409 -1.474 11.142 1.00 87.44 120 LYS A O 1
ATOM 959 N N . ASP A 1 121 ? -7.618 -2.822 10.952 1.00 87.25 121 ASP A N 1
ATOM 960 C CA . ASP A 1 121 ? -8.286 -3.913 10.234 1.00 87.25 121 ASP A CA 1
ATOM 961 C C . ASP A 1 121 ? -8.753 -5.017 11.211 1.00 87.25 121 ASP A C 1
ATOM 963 O O . ASP A 1 121 ? -9.415 -5.970 10.799 1.00 87.25 121 ASP A O 1
ATOM 967 N N . LEU A 1 122 ? -8.446 -4.885 12.512 1.00 89.75 122 LEU A N 1
ATOM 968 C CA . LEU A 1 122 ? -8.979 -5.745 13.568 1.00 89.75 122 LEU A CA 1
ATOM 969 C C . LEU A 1 122 ? -10.446 -5.409 13.895 1.00 89.75 122 LEU A C 1
ATOM 971 O O . LEU A 1 122 ? -10.870 -4.260 13.737 1.00 89.75 122 LEU A O 1
ATOM 975 N N . PRO A 1 123 ? -11.223 -6.377 14.422 1.00 88.44 123 PRO A N 1
ATOM 976 C CA . PRO A 1 123 ? -12.587 -6.133 14.878 1.00 88.44 123 PRO A CA 1
ATOM 977 C C . PRO A 1 123 ? -12.668 -4.940 15.832 1.00 88.44 123 PRO A C 1
ATOM 979 O O . PRO A 1 123 ? -11.837 -4.793 16.726 1.00 88.44 123 PRO A O 1
ATOM 982 N N . ASN A 1 124 ? -13.710 -4.122 15.679 1.00 92.56 124 ASN A N 1
ATOM 983 C CA . ASN A 1 124 ? -14.018 -2.967 16.535 1.00 92.56 124 ASN A CA 1
ATOM 984 C C . ASN A 1 124 ? -13.020 -1.792 16.455 1.00 92.56 124 ASN A C 1
ATOM 986 O O . ASN A 1 124 ? -13.273 -0.748 17.058 1.00 92.56 124 ASN A O 1
ATOM 990 N N . LEU A 1 125 ? -11.906 -1.920 15.723 1.00 92.06 125 LEU A N 1
ATOM 991 C CA . LEU A 1 125 ? -10.929 -0.843 15.551 1.00 92.06 125 LEU A CA 1
ATOM 992 C C . LEU A 1 125 ? -11.158 -0.097 14.232 1.00 92.06 125 LEU A C 1
ATOM 994 O O . LEU A 1 125 ? -11.760 -0.596 13.286 1.00 92.06 125 LEU A O 1
ATOM 998 N N . ASN A 1 126 ? -10.702 1.152 14.184 1.00 91.56 126 ASN A N 1
ATOM 999 C CA . ASN A 1 126 ? -10.793 2.006 13.005 1.00 91.56 126 ASN A CA 1
ATOM 1000 C C . ASN A 1 126 ? -9.529 2.867 12.873 1.00 91.56 126 ASN A C 1
ATOM 1002 O O . ASN A 1 126 ? -8.680 2.889 13.766 1.00 91.56 126 ASN A O 1
ATOM 1006 N N . VAL A 1 127 ? -9.418 3.610 11.767 1.00 89.94 127 VAL A N 1
ATOM 1007 C CA . VAL A 1 127 ? -8.261 4.481 11.480 1.00 89.94 127 VAL A CA 1
ATOM 1008 C C . VAL A 1 127 ? -8.009 5.483 12.613 1.00 89.94 127 VAL A C 1
ATOM 1010 O O . VAL A 1 127 ? -6.865 5.735 12.975 1.00 89.94 127 VAL A O 1
ATOM 1013 N N . GLN A 1 128 ? -9.063 6.056 13.202 1.00 90.25 128 GLN A N 1
ATOM 1014 C CA . GLN A 1 128 ? -8.920 7.046 14.270 1.00 90.25 128 GLN A CA 1
ATOM 1015 C C . GLN A 1 128 ? -8.331 6.432 15.541 1.00 90.25 128 GLN A C 1
ATOM 1017 O O . GLN A 1 128 ? -7.485 7.053 16.188 1.00 90.25 128 GLN A O 1
ATOM 1022 N N . LEU A 1 129 ? -8.759 5.226 15.905 1.00 90.31 129 LEU A N 1
ATOM 1023 C CA . LEU A 1 129 ? -8.238 4.525 17.070 1.00 90.31 129 LEU A CA 1
ATOM 1024 C C . LEU A 1 129 ? -6.813 4.012 16.824 1.00 90.31 129 LEU A C 1
ATOM 1026 O O . LEU A 1 129 ? -5.974 4.170 17.703 1.00 90.31 129 LEU A O 1
ATOM 1030 N N . GLU A 1 130 ? -6.503 3.531 15.617 1.00 93.00 130 GLU A N 1
ATOM 1031 C CA . GLU A 1 130 ? -5.137 3.177 15.197 1.00 93.00 130 GLU A CA 1
ATOM 1032 C C . GLU A 1 130 ? -4.170 4.362 15.327 1.00 93.00 130 GLU A C 1
ATOM 1034 O O . GLU A 1 130 ? -3.134 4.229 15.971 1.00 93.00 130 GLU A O 1
ATOM 1039 N N . MET A 1 131 ? -4.530 5.548 14.820 1.00 89.31 131 MET A N 1
ATOM 1040 C CA . MET A 1 131 ? -3.699 6.751 14.990 1.00 89.31 131 MET A CA 1
ATOM 1041 C C . MET A 1 131 ? -3.458 7.083 16.469 1.00 89.31 131 MET A C 1
ATOM 1043 O O . MET A 1 131 ? -2.360 7.474 16.851 1.00 89.31 131 MET A O 1
ATOM 1047 N N . SER A 1 132 ? -4.470 6.878 17.314 1.00 91.56 132 SER A N 1
ATOM 1048 C CA . SER A 1 132 ? -4.356 7.136 18.756 1.00 91.56 132 SER A CA 1
ATOM 1049 C C . SER A 1 132 ? -3.419 6.133 19.431 1.00 91.56 132 SER A C 1
ATOM 1051 O O . SER A 1 132 ? -2.631 6.496 20.300 1.00 91.56 132 SER A O 1
ATOM 1053 N N . LEU A 1 133 ? -3.500 4.863 19.026 1.00 92.56 133 LEU A N 1
ATOM 1054 C CA . LEU A 1 133 ? -2.622 3.795 19.496 1.00 92.56 133 LEU A CA 1
ATOM 1055 C C . LEU A 1 133 ? -1.175 4.064 19.069 1.00 92.56 133 LEU A C 1
ATOM 1057 O O . LEU A 1 133 ? -0.268 3.931 19.887 1.00 92.56 133 LEU A O 1
ATOM 1061 N N . TRP A 1 134 ? -0.961 4.550 17.844 1.00 91.81 134 TRP A N 1
ATOM 1062 C CA . TRP A 1 134 ? 0.356 4.950 17.345 1.00 91.81 134 TRP A CA 1
ATOM 1063 C C . TRP A 1 134 ? 0.976 6.091 18.152 1.00 91.81 134 TRP A C 1
ATOM 1065 O O . TRP A 1 134 ? 2.149 6.004 18.522 1.00 91.81 134 TRP A O 1
ATOM 1075 N N . GLU A 1 135 ? 0.199 7.133 18.457 1.00 89.31 135 GLU A N 1
ATOM 1076 C CA . GLU A 1 135 ? 0.617 8.236 19.337 1.00 89.31 135 GLU A CA 1
ATOM 1077 C C . GLU A 1 135 ? 0.961 7.737 20.749 1.00 89.31 135 GLU A C 1
ATOM 1079 O O . GLU A 1 135 ? 1.869 8.259 21.393 1.00 89.31 135 GLU A O 1
ATOM 1084 N N . ALA A 1 136 ? 0.285 6.680 21.202 1.00 90.94 136 ALA A N 1
ATOM 1085 C CA . ALA A 1 136 ? 0.534 6.006 22.472 1.00 90.94 136 ALA A CA 1
ATOM 1086 C C . ALA A 1 136 ? 1.666 4.951 22.422 1.00 90.94 136 ALA A C 1
ATOM 1088 O O . ALA A 1 136 ? 1.929 4.293 23.432 1.00 90.94 136 ALA A O 1
ATOM 1089 N N . GLY A 1 137 ? 2.348 4.793 21.279 1.00 89.12 137 GLY A N 1
ATOM 1090 C CA . GLY A 1 137 ? 3.486 3.883 21.100 1.00 89.12 137 GLY A CA 1
ATOM 1091 C C . GLY A 1 137 ? 3.134 2.443 20.703 1.00 89.12 137 GLY A C 1
ATOM 1092 O O . GLY A 1 137 ? 4.023 1.600 20.677 1.00 89.12 137 GLY A O 1
ATOM 1093 N N . ILE A 1 138 ? 1.873 2.148 20.378 1.00 92.44 138 ILE A N 1
ATOM 1094 C CA . ILE A 1 138 ? 1.384 0.820 19.970 1.00 92.44 138 ILE A CA 1
ATOM 1095 C C . ILE A 1 138 ? 1.200 0.830 18.453 1.00 92.44 138 ILE A C 1
ATOM 1097 O O . ILE A 1 138 ? 0.183 1.316 17.964 1.00 92.44 138 ILE A O 1
ATOM 1101 N N . ARG A 1 139 ? 2.206 0.369 17.701 1.00 88.25 139 ARG A N 1
ATOM 1102 C CA . ARG A 1 139 ? 2.272 0.568 16.238 1.00 88.25 139 ARG A CA 1
ATOM 1103 C C . ARG A 1 139 ? 1.758 -0.599 15.402 1.00 88.25 139 ARG A C 1
ATOM 1105 O O . ARG A 1 139 ? 1.390 -0.392 14.247 1.00 88.25 139 ARG A O 1
ATOM 1112 N N . ASP A 1 140 ? 1.669 -1.777 15.994 1.00 89.19 140 ASP A N 1
ATOM 1113 C CA . ASP A 1 140 ? 1.331 -3.027 15.325 1.00 89.19 140 ASP A CA 1
ATOM 1114 C C . ASP A 1 140 ? 0.489 -3.932 16.238 1.00 89.19 140 ASP A C 1
ATOM 1116 O O . ASP A 1 140 ? 0.282 -3.661 17.427 1.00 89.19 140 ASP A O 1
ATOM 1120 N N . VAL A 1 141 ? -0.053 -4.996 15.644 1.00 90.50 141 VAL A N 1
ATOM 1121 C CA . VAL A 1 141 ? -0.941 -5.947 16.325 1.00 90.50 141 VAL A CA 1
ATOM 1122 C C . VAL A 1 141 ? -0.194 -6.777 17.365 1.00 90.50 141 VAL A C 1
ATOM 1124 O O . VAL A 1 141 ? -0.769 -7.105 18.398 1.00 90.50 141 VAL A O 1
ATOM 1127 N N . GLU A 1 142 ? 1.084 -7.077 17.140 1.00 89.62 142 GLU A N 1
ATOM 1128 C CA . GLU A 1 142 ? 1.907 -7.818 18.097 1.00 89.62 142 GLU A CA 1
ATOM 1129 C C . GLU A 1 142 ? 2.062 -7.029 19.402 1.00 89.62 142 GLU A C 1
ATOM 1131 O O . GLU A 1 142 ? 1.768 -7.538 20.483 1.00 89.62 142 GLU A O 1
ATOM 1136 N N . THR A 1 143 ? 2.397 -5.745 19.295 1.00 92.12 143 THR A N 1
ATOM 1137 C CA . THR A 1 143 ? 2.508 -4.814 20.420 1.00 92.12 143 THR A CA 1
ATOM 1138 C C . THR A 1 143 ? 1.164 -4.620 21.129 1.00 92.12 143 THR A C 1
ATOM 1140 O O . THR A 1 143 ? 1.117 -4.568 22.360 1.00 92.12 143 THR A O 1
ATOM 1143 N N . LEU A 1 144 ? 0.057 -4.534 20.377 1.00 93.94 144 LEU A N 1
ATOM 1144 C CA . LEU A 1 144 ? -1.298 -4.468 20.940 1.00 93.94 144 LEU A CA 1
ATOM 1145 C C . LEU A 1 144 ? -1.597 -5.703 21.805 1.00 93.94 144 LEU A C 1
ATOM 1147 O O . LEU A 1 144 ? -2.051 -5.567 22.942 1.00 93.94 144 LEU A O 1
ATOM 1151 N N . CYS A 1 145 ? -1.314 -6.899 21.286 1.00 92.44 145 CYS A N 1
ATOM 1152 C CA . CYS A 1 145 ? -1.511 -8.155 22.006 1.00 92.44 145 CYS A CA 1
ATOM 1153 C C . CYS A 1 145 ? -0.583 -8.276 23.222 1.00 92.44 145 CYS A C 1
ATOM 1155 O O . CYS A 1 145 ? -1.028 -8.726 24.275 1.00 92.44 145 CYS A O 1
ATOM 1157 N N . ALA A 1 146 ? 0.674 -7.842 23.099 1.00 93.44 146 ALA A N 1
ATOM 1158 C CA . ALA A 1 146 ? 1.662 -7.907 24.171 1.00 93.44 146 ALA A CA 1
ATOM 1159 C C . ALA A 1 146 ? 1.293 -7.028 25.377 1.00 93.44 146 ALA A C 1
ATOM 1161 O O . ALA A 1 146 ? 1.478 -7.442 26.519 1.00 93.44 146 ALA A O 1
ATOM 1162 N N . PHE A 1 147 ? 0.757 -5.825 25.144 1.00 95.50 147 PHE A N 1
ATOM 1163 C CA . PHE A 1 147 ? 0.283 -4.961 26.230 1.00 95.50 147 PHE A CA 1
ATOM 1164 C C . PHE A 1 147 ? -1.080 -5.394 26.783 1.00 95.50 147 PHE A C 1
ATOM 1166 O O . PHE A 1 147 ? -1.338 -5.245 27.977 1.00 95.50 147 PHE A O 1
ATOM 1173 N N . GLY A 1 148 ? -1.961 -5.928 25.938 1.00 95.56 148 GLY A N 1
ATOM 1174 C CA . GLY A 1 148 ? -3.315 -6.286 26.343 1.00 95.56 148 GLY A CA 1
ATOM 1175 C C . GLY A 1 148 ? -4.256 -5.077 26.460 1.00 95.56 148 GLY A C 1
ATOM 1176 O O . GLY A 1 148 ? -3.839 -3.917 26.502 1.00 95.56 148 GLY A O 1
ATOM 1177 N N . ALA A 1 149 ? -5.565 -5.339 26.542 1.00 96.38 149 ALA A N 1
ATOM 1178 C CA . ALA A 1 149 ? -6.589 -4.294 26.447 1.00 96.38 149 ALA A CA 1
ATOM 1179 C C . ALA A 1 149 ? -6.472 -3.210 27.537 1.00 96.38 149 ALA A C 1
ATOM 1181 O O . ALA A 1 149 ? -6.569 -2.021 27.231 1.00 96.38 149 ALA A O 1
ATOM 1182 N N . LYS A 1 150 ? -6.224 -3.607 28.794 1.00 96.12 150 LYS A N 1
ATOM 1183 C CA . LYS A 1 150 ? -6.145 -2.697 29.954 1.00 96.12 150 LYS A CA 1
ATOM 1184 C C . LYS A 1 150 ? -4.970 -1.720 29.838 1.00 96.12 150 LYS A C 1
ATOM 1186 O O . LYS A 1 150 ? -5.164 -0.511 29.952 1.00 96.12 150 LYS A O 1
ATOM 1191 N N . GLU A 1 151 ? -3.766 -2.215 29.551 1.00 95.62 151 GLU A N 1
ATOM 1192 C CA . GLU A 1 151 ? -2.573 -1.365 29.417 1.00 95.62 151 GLU A CA 1
ATOM 1193 C C . GLU A 1 151 ? -2.658 -0.475 28.170 1.00 95.62 151 GLU A C 1
ATOM 1195 O O . GLU A 1 151 ? -2.344 0.714 28.239 1.00 95.62 151 GLU A O 1
ATOM 1200 N N . CYS A 1 152 ? -3.164 -0.991 27.043 1.00 95.81 152 CYS A N 1
ATOM 1201 C CA . CYS A 1 152 ? -3.418 -0.163 25.863 1.00 95.81 152 CYS A CA 1
ATOM 1202 C C . CYS A 1 152 ? -4.406 0.971 26.161 1.00 95.81 152 CYS A C 1
ATOM 1204 O O . CYS A 1 152 ? -4.163 2.117 25.777 1.00 95.81 152 CYS A O 1
ATOM 1206 N N . TRP A 1 153 ? -5.484 0.685 26.894 1.00 95.75 153 TRP A N 1
ATOM 1207 C CA . TRP A 1 153 ? -6.453 1.693 27.316 1.00 95.75 153 TRP A CA 1
ATOM 1208 C C . TRP A 1 153 ? -5.817 2.755 28.229 1.00 95.75 153 TRP A C 1
ATOM 1210 O O . TRP A 1 153 ? -6.018 3.953 28.016 1.00 95.75 153 TRP A O 1
ATOM 1220 N N . LEU A 1 154 ? -4.974 2.350 29.190 1.00 93.12 154 LEU A N 1
ATOM 1221 C CA . LEU A 1 154 ? -4.235 3.279 30.055 1.00 93.12 154 LEU A CA 1
ATOM 1222 C C . LEU A 1 154 ? -3.286 4.181 29.262 1.00 93.12 154 LEU A C 1
ATOM 1224 O O . LEU A 1 154 ? -3.226 5.388 29.518 1.00 93.12 154 LEU A O 1
ATOM 1228 N N . LYS A 1 155 ? -2.559 3.620 28.290 1.00 93.31 155 LYS A N 1
ATOM 1229 C CA . LYS A 1 155 ? -1.662 4.384 27.415 1.00 93.31 155 LYS A CA 1
ATOM 1230 C C . LYS A 1 155 ? -2.436 5.395 26.567 1.00 93.31 155 LYS A C 1
ATOM 1232 O O . LYS A 1 155 ? -2.053 6.562 26.539 1.00 93.31 155 LYS A O 1
ATOM 1237 N N . LEU A 1 156 ? -3.557 4.992 25.963 1.00 92.81 156 LEU A N 1
ATOM 1238 C CA . LEU A 1 156 ? -4.439 5.898 25.216 1.00 92.81 156 LEU A CA 1
ATOM 1239 C C . LEU A 1 156 ? -4.964 7.045 26.086 1.00 92.81 156 LEU A C 1
ATOM 1241 O O . LEU A 1 156 ? -5.038 8.192 25.637 1.00 92.81 156 LEU A O 1
ATOM 1245 N N . ARG A 1 157 ? -5.290 6.762 27.350 1.00 90.06 157 ARG A N 1
ATOM 1246 C CA . ARG A 1 157 ? -5.833 7.764 28.270 1.00 90.06 157 ARG A CA 1
ATOM 1247 C C . ARG A 1 157 ? -4.860 8.897 28.592 1.00 90.06 157 ARG A C 1
ATOM 1249 O O . ARG A 1 157 ? -5.298 10.019 28.837 1.00 90.06 157 ARG A O 1
ATOM 1256 N N . LYS A 1 158 ? -3.547 8.643 28.542 1.00 86.44 158 LYS A N 1
ATOM 1257 C CA . LYS A 1 158 ? -2.527 9.695 28.716 1.00 86.44 158 LYS A CA 1
ATOM 1258 C C . LYS A 1 158 ? -2.680 10.811 27.678 1.00 86.44 158 LYS A C 1
ATOM 1260 O O . LYS A 1 158 ? -2.473 11.973 28.012 1.00 86.44 158 LYS A O 1
ATOM 1265 N N . ALA A 1 159 ? -3.088 10.466 26.455 1.00 80.50 159 ALA A N 1
ATOM 1266 C CA . ALA A 1 159 ? -3.368 11.425 25.387 1.00 80.50 159 ALA A CA 1
ATOM 1267 C C . ALA A 1 159 ? -4.833 11.905 25.380 1.00 80.50 159 ALA A C 1
ATOM 1269 O O . ALA A 1 159 ? -5.116 13.036 24.988 1.00 80.50 159 ALA A O 1
ATOM 1270 N N . ARG A 1 160 ? -5.781 11.066 25.821 1.00 81.81 160 ARG A N 1
ATOM 1271 C CA . ARG A 1 160 ? -7.225 11.350 25.797 1.00 81.81 160 ARG A CA 1
ATOM 1272 C C . ARG A 1 160 ? -7.880 11.073 27.149 1.00 81.81 160 ARG A C 1
ATOM 1274 O O . ARG A 1 160 ? -8.179 9.934 27.485 1.00 81.81 160 ARG A O 1
ATOM 1281 N N . LYS A 1 161 ? -8.186 12.132 27.898 1.00 76.56 161 LYS A N 1
ATOM 1282 C CA . LYS A 1 161 ? -8.681 12.020 29.283 1.00 76.56 161 LYS A CA 1
ATOM 1283 C C . LYS A 1 161 ? -10.022 11.280 29.426 1.00 76.56 161 LYS A C 1
ATOM 1285 O O . LYS A 1 161 ? -10.217 10.596 30.423 1.00 76.56 161 LYS A O 1
ATOM 1290 N N . ASN A 1 162 ? -10.900 11.362 28.422 1.00 79.56 162 ASN A N 1
ATOM 1291 C CA . ASN A 1 162 ? -12.258 10.804 28.466 1.00 79.56 162 ASN A CA 1
ATOM 1292 C C . ASN A 1 162 ? -12.403 9.577 27.551 1.00 79.56 162 ASN A C 1
ATOM 1294 O O . ASN A 1 162 ? -13.164 9.605 26.583 1.00 79.56 162 ASN A O 1
ATOM 1298 N N . LEU A 1 163 ? -11.649 8.508 27.817 1.00 88.19 163 LEU A N 1
ATOM 1299 C CA . LEU A 1 163 ? -11.877 7.229 27.141 1.00 88.19 163 LEU A CA 1
ATOM 1300 C C . LEU A 1 163 ? -13.068 6.489 27.766 1.00 88.19 163 LEU A C 1
ATOM 1302 O O . LEU A 1 163 ? -13.202 6.435 28.986 1.00 88.19 163 LEU A O 1
ATOM 1306 N N . SER A 1 164 ? -13.912 5.886 26.930 1.00 91.81 164 SER A N 1
ATOM 1307 C CA . SER A 1 164 ? -15.068 5.108 27.381 1.00 91.81 164 SER A CA 1
ATOM 1308 C C . SER A 1 164 ? -14.716 3.637 27.632 1.00 91.81 164 SER A C 1
ATOM 1310 O O . SER A 1 164 ? -13.727 3.115 27.107 1.00 91.81 164 SER A O 1
ATOM 1312 N N . LEU A 1 165 ? -15.574 2.952 28.394 1.00 93.56 165 LEU A N 1
ATOM 1313 C CA . LEU A 1 165 ? -15.543 1.496 28.571 1.00 93.56 165 LEU A CA 1
ATOM 1314 C C . LEU A 1 165 ? -15.676 0.748 27.233 1.00 93.56 165 LEU A C 1
ATOM 1316 O O . LEU A 1 165 ? -15.037 -0.276 27.029 1.00 93.56 165 LEU A O 1
ATOM 1320 N N . HIS A 1 166 ? -16.449 1.291 26.290 1.00 93.94 166 HIS A N 1
ATOM 1321 C CA . HIS A 1 166 ? -16.585 0.723 24.946 1.00 93.94 166 HIS A CA 1
ATOM 1322 C C . HIS A 1 166 ? -15.231 0.606 24.230 1.00 93.94 166 HIS A C 1
ATOM 1324 O O . HIS A 1 166 ? -14.967 -0.401 23.590 1.00 93.94 166 HIS A O 1
ATOM 1330 N N . VAL A 1 167 ? -14.312 1.565 24.408 1.00 94.12 167 VAL A N 1
ATOM 1331 C CA . VAL A 1 167 ? -12.954 1.443 23.843 1.00 94.12 167 VAL A CA 1
ATOM 1332 C C . VAL A 1 167 ? -12.185 0.283 24.484 1.00 94.12 167 VAL A C 1
ATOM 1334 O O . VAL A 1 167 ? -11.444 -0.406 23.791 1.00 94.12 167 VAL A O 1
ATOM 1337 N N . LEU A 1 168 ? -12.367 0.031 25.784 1.00 96.12 168 LEU A N 1
ATOM 1338 C CA . LEU A 1 168 ? -11.732 -1.101 26.465 1.00 96.12 168 LEU A CA 1
ATOM 1339 C C . LEU A 1 168 ? -12.240 -2.442 25.909 1.00 96.12 168 LEU A C 1
ATOM 1341 O O . LEU A 1 168 ? -11.437 -3.328 25.617 1.00 96.12 168 LEU A O 1
ATOM 1345 N N . TYR A 1 169 ? -13.552 -2.567 25.692 1.00 97.19 169 TYR A N 1
ATOM 1346 C CA . TYR A 1 169 ? -14.137 -3.742 25.043 1.00 97.19 169 TYR A CA 1
ATOM 1347 C C . TYR A 1 169 ? -13.707 -3.883 23.585 1.00 97.19 169 TYR A C 1
ATOM 1349 O O . TYR A 1 169 ? -13.352 -4.984 23.171 1.00 97.19 169 TYR A O 1
ATOM 1357 N N . ALA A 1 170 ? -13.660 -2.788 22.827 1.00 96.00 170 ALA A N 1
ATOM 1358 C CA . ALA A 1 170 ? -13.182 -2.793 21.451 1.00 96.00 170 ALA A CA 1
ATOM 1359 C C . ALA A 1 170 ? -11.741 -3.321 21.356 1.00 96.00 170 ALA A C 1
ATOM 1361 O O . ALA A 1 170 ? -11.463 -4.174 20.515 1.00 96.00 170 ALA A O 1
ATOM 1362 N N . LEU A 1 171 ? -10.846 -2.886 22.255 1.00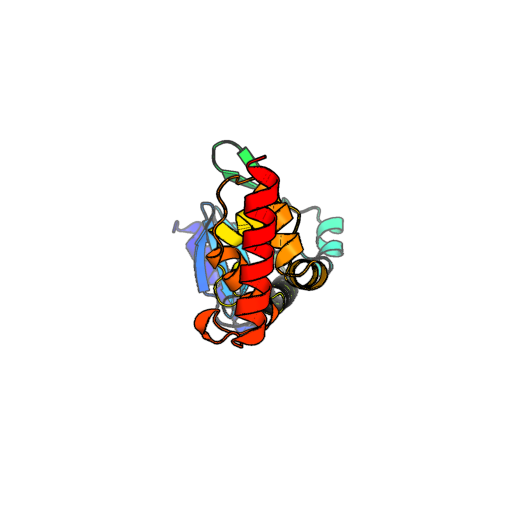 96.69 171 LEU A N 1
ATOM 1363 C CA . LEU A 1 171 ? -9.469 -3.388 22.338 1.00 96.69 171 LEU A CA 1
ATOM 1364 C C . LEU A 1 171 ? -9.424 -4.884 22.684 1.00 96.69 171 LEU A C 1
ATOM 1366 O O . LEU A 1 171 ? -8.678 -5.631 22.055 1.00 96.69 171 LEU A O 1
ATOM 1370 N N . GLN A 1 172 ? -10.242 -5.347 23.634 1.00 97.44 172 GLN A N 1
ATOM 1371 C CA . GLN A 1 172 ? -10.303 -6.770 23.984 1.00 97.44 172 GLN A CA 1
ATOM 1372 C C . GLN A 1 172 ? -10.850 -7.630 22.834 1.00 97.44 172 GLN A C 1
ATOM 1374 O O . GLN A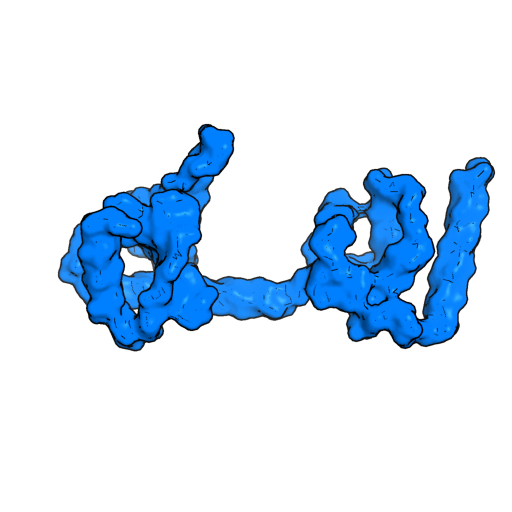 1 172 ? -10.314 -8.702 22.544 1.00 97.44 172 GLN A O 1
ATOM 1379 N N . GLY A 1 173 ? -11.900 -7.164 22.158 1.00 95.38 173 GLY A N 1
ATOM 1380 C CA . GLY A 1 173 ? -12.451 -7.818 20.973 1.00 95.38 173 GLY A CA 1
ATOM 1381 C C . GLY A 1 173 ? -11.418 -7.895 19.849 1.00 95.38 173 GLY A C 1
ATOM 1382 O O . GLY A 1 173 ? -11.227 -8.950 19.253 1.00 95.38 173 GLY A O 1
ATOM 1383 N N . ALA A 1 174 ? -10.662 -6.817 19.633 1.00 94.62 174 ALA A N 1
ATOM 1384 C CA . ALA A 1 174 ? -9.583 -6.780 18.651 1.00 94.62 174 ALA A CA 1
ATOM 1385 C C . ALA A 1 174 ? -8.491 -7.827 18.933 1.00 94.62 174 ALA A C 1
ATOM 1387 O O . ALA A 1 174 ? -8.107 -8.564 18.027 1.00 94.62 174 ALA A O 1
ATOM 1388 N N . ILE A 1 175 ? -8.038 -7.933 20.188 1.00 94.38 175 ILE A N 1
ATOM 1389 C CA . ILE A 1 175 ? -7.002 -8.890 20.619 1.00 94.38 175 ILE A CA 1
ATOM 1390 C C . ILE A 1 175 ? -7.489 -10.339 20.500 1.00 94.38 175 ILE A C 1
ATOM 1392 O O . ILE A 1 175 ? -6.742 -11.219 20.081 1.00 94.38 175 ILE A O 1
ATOM 1396 N N . THR A 1 176 ? -8.752 -10.595 20.840 1.00 93.19 176 THR A N 1
ATOM 1397 C CA . THR A 1 176 ? -9.353 -11.939 20.761 1.00 93.19 176 THR A CA 1
ATOM 1398 C C . THR A 1 176 ? -9.845 -12.305 19.359 1.00 93.19 176 THR A C 1
ATOM 1400 O O . THR A 1 176 ? -10.259 -13.439 19.134 1.00 93.19 176 THR A O 1
ATOM 1403 N N . GLY A 1 177 ? -9.810 -11.366 18.408 1.00 92.06 177 GLY A N 1
ATOM 1404 C CA . GLY A 1 177 ? -10.304 -11.570 17.048 1.00 92.06 177 GLY A CA 1
ATOM 1405 C C . GLY A 1 177 ? -11.830 -11.669 16.943 1.00 92.06 177 GLY A C 1
ATOM 1406 O O . GLY A 1 177 ? -12.330 -12.253 15.985 1.00 92.06 177 GLY A O 1
ATOM 1407 N N . THR A 1 178 ? -12.577 -11.104 17.897 1.00 93.06 178 THR A N 1
ATOM 1408 C CA . THR A 1 178 ? -14.048 -11.156 17.947 1.00 93.06 178 THR A CA 1
ATOM 1409 C C . THR A 1 178 ? -14.678 -9.761 18.009 1.00 93.06 178 THR A C 1
ATOM 1411 O O . THR A 1 178 ? -14.073 -8.790 18.471 1.00 93.06 178 THR A O 1
ATOM 1414 N N . HIS A 1 179 ? -15.915 -9.621 17.523 1.00 93.50 179 HIS A N 1
ATOM 1415 C CA . HIS A 1 179 ? -16.668 -8.380 17.729 1.00 93.50 179 HIS A CA 1
ATOM 1416 C C . HIS A 1 179 ? -16.936 -8.187 19.230 1.00 93.50 179 HIS A C 1
ATOM 1418 O O . HIS A 1 179 ? -17.234 -9.152 19.928 1.00 93.50 179 HIS A O 1
ATOM 1424 N N . GLU A 1 180 ? -16.880 -6.957 19.741 1.00 91.81 180 GLU A N 1
ATOM 1425 C CA . GLU A 1 180 ? -16.966 -6.683 21.186 1.00 91.81 180 GLU A CA 1
ATOM 1426 C C . GLU A 1 180 ? -18.271 -7.174 21.844 1.00 91.81 180 GLU A C 1
ATOM 1428 O O . GLU A 1 180 ? -18.297 -7.546 23.019 1.00 91.81 180 GLU A O 1
ATOM 1433 N N . ALA A 1 181 ? -19.358 -7.215 21.072 1.00 91.12 181 ALA A N 1
ATOM 1434 C CA . ALA A 1 181 ? -20.652 -7.750 21.495 1.00 91.12 181 ALA A CA 1
ATOM 1435 C C . ALA A 1 181 ? -20.636 -9.275 21.722 1.00 91.12 181 ALA A C 1
ATOM 1437 O O . ALA A 1 181 ? -21.502 -9.789 22.419 1.00 91.12 181 ALA A O 1
ATOM 1438 N N . ALA A 1 182 ? -19.661 -9.986 21.150 1.00 92.88 182 ALA A N 1
ATOM 1439 C CA . ALA A 1 182 ? -19.486 -11.430 21.284 1.00 92.88 182 ALA A CA 1
ATOM 1440 C C . ALA A 1 182 ? -18.458 -11.815 22.365 1.00 92.88 182 ALA A C 1
ATOM 1442 O O . ALA A 1 182 ? -18.161 -12.998 22.531 1.00 92.88 182 ALA A O 1
ATOM 1443 N N . LEU A 1 183 ? -17.901 -10.840 23.095 1.00 93.69 183 LEU A N 1
ATOM 1444 C CA . LEU A 1 183 ? -17.010 -11.121 24.219 1.00 93.69 183 LEU A CA 1
ATOM 1445 C C . LEU A 1 183 ? -17.747 -11.934 25.299 1.00 93.69 183 LEU A C 1
ATOM 1447 O O . LEU A 1 183 ? -18.870 -11.563 25.655 1.00 93.69 183 LEU A O 1
ATOM 1451 N N . PRO A 1 184 ? -17.123 -12.985 25.869 1.00 94.88 184 PRO A N 1
ATOM 1452 C CA . PRO A 1 184 ? -17.720 -13.757 26.954 1.00 94.88 184 PRO A CA 1
ATOM 1453 C C . PRO A 1 184 ? -18.122 -12.865 28.131 1.00 94.88 184 PRO A C 1
ATOM 1455 O O . PRO A 1 184 ? -17.373 -11.959 28.505 1.00 94.88 184 PRO A O 1
ATOM 1458 N N . THR A 1 185 ? -19.270 -13.154 28.748 1.00 93.62 185 THR A N 1
ATOM 1459 C CA . THR A 1 185 ? -19.821 -12.372 29.869 1.00 93.62 185 THR A CA 1
ATOM 1460 C C . THR A 1 185 ? -18.796 -12.157 30.979 1.00 93.62 185 THR A C 1
ATOM 1462 O O . THR A 1 185 ? -18.584 -11.023 31.395 1.00 93.62 185 THR A O 1
ATOM 1465 N N . GLN A 1 186 ? -18.066 -13.212 31.348 1.00 94.94 186 GLN A N 1
ATOM 1466 C CA . GLN A 1 186 ? -17.016 -13.160 32.366 1.00 94.94 186 GLN A CA 1
ATOM 1467 C C . GLN A 1 186 ? -15.937 -12.104 32.061 1.00 94.94 186 GLN A C 1
ATOM 1469 O O . GLN A 1 186 ? -15.553 -11.335 32.934 1.00 94.94 186 GLN A O 1
ATOM 1474 N N . ILE A 1 187 ? -15.473 -12.020 30.809 1.00 93.75 187 ILE A N 1
ATOM 1475 C CA . ILE A 1 187 ? -14.466 -11.028 30.397 1.00 93.75 187 ILE A CA 1
ATOM 1476 C C . ILE A 1 187 ? -15.064 -9.617 30.409 1.00 93.75 187 ILE A C 1
ATOM 1478 O O . ILE A 1 187 ? -14.389 -8.651 30.767 1.00 93.75 187 ILE A O 1
ATOM 1482 N N . ARG A 1 188 ? -16.338 -9.473 30.020 1.00 95.38 188 ARG A N 1
ATOM 1483 C CA . ARG A 1 188 ? -17.018 -8.171 30.040 1.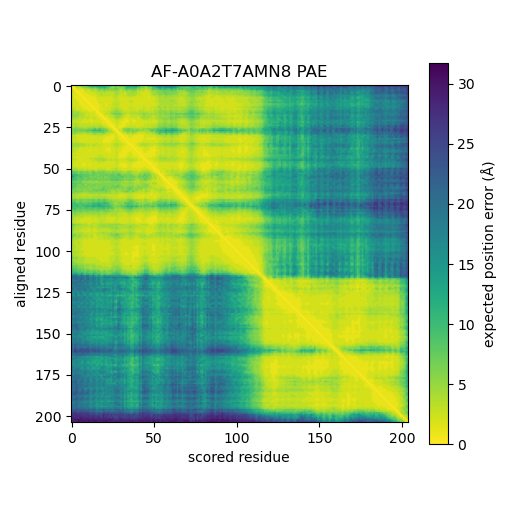00 95.38 188 ARG A CA 1
ATOM 1484 C C . ARG A 1 188 ? -17.164 -7.630 31.459 1.00 95.38 188 ARG A C 1
ATOM 1486 O O . ARG A 1 188 ? -16.951 -6.432 31.657 1.00 95.38 188 ARG A O 1
ATOM 1493 N N . GLU A 1 189 ? -17.516 -8.496 32.402 1.00 95.69 189 GLU A N 1
ATOM 1494 C CA . GLU A 1 189 ? -17.625 -8.181 33.827 1.00 95.69 189 GLU A CA 1
ATOM 1495 C C . GLU A 1 189 ? -16.259 -7.805 34.406 1.00 95.69 189 GLU A C 1
ATOM 1497 O O . GLU A 1 189 ? -16.125 -6.721 34.966 1.00 95.69 189 GLU A O 1
ATOM 1502 N N . GLU A 1 190 ? -15.216 -8.600 34.150 1.00 96.06 190 GLU A N 1
ATOM 1503 C CA . GLU A 1 190 ? -13.854 -8.315 34.623 1.00 96.06 190 GLU A CA 1
ATOM 1504 C C . GLU A 1 190 ? -13.345 -6.937 34.154 1.00 96.06 190 GLU A C 1
ATOM 1506 O O . GLU A 1 190 ? -12.760 -6.162 34.915 1.00 96.06 190 GLU A O 1
ATOM 1511 N N . LEU A 1 191 ? -13.566 -6.606 32.879 1.00 96.00 191 LEU A N 1
ATOM 1512 C CA . LEU A 1 191 ? -13.156 -5.321 32.314 1.00 96.00 191 LEU A CA 1
ATOM 1513 C C . LEU A 1 191 ? -14.004 -4.152 32.835 1.00 96.00 191 LEU A C 1
ATOM 1515 O O . LEU A 1 191 ? -13.468 -3.058 33.014 1.00 96.00 191 LEU A O 1
ATOM 1519 N N . LEU A 1 192 ? -15.299 -4.370 33.090 1.00 95.62 192 LEU A N 1
ATOM 1520 C CA . LEU A 1 192 ? -16.176 -3.372 33.707 1.00 95.62 192 LEU A CA 1
ATOM 1521 C C . LEU A 1 192 ? -15.735 -3.072 35.139 1.00 95.62 192 LEU A C 1
ATOM 1523 O O . LEU A 1 192 ? -15.578 -1.906 35.490 1.00 95.62 192 LEU A O 1
ATOM 1527 N N . GLU A 1 193 ? -15.513 -4.104 35.950 1.00 95.62 193 GLU A N 1
ATOM 1528 C CA . GLU A 1 193 ? -15.054 -3.957 37.331 1.00 95.62 193 GLU A CA 1
ATOM 1529 C C . GLU A 1 193 ? -13.728 -3.205 37.390 1.00 95.62 193 GLU A C 1
ATOM 1531 O O . GLU A 1 193 ? -13.597 -2.229 38.133 1.00 95.62 193 GLU A O 1
ATOM 1536 N N . TRP A 1 194 ? -12.773 -3.594 36.541 1.00 95.88 194 TRP A N 1
ATOM 1537 C CA . TRP A 1 194 ? -11.496 -2.900 36.426 1.00 95.88 194 TRP A CA 1
ATOM 1538 C C . TRP A 1 194 ? -11.678 -1.422 36.051 1.00 95.88 194 TRP A C 1
ATOM 1540 O O . TRP A 1 194 ? -11.077 -0.547 36.675 1.00 95.88 194 TRP A O 1
ATOM 1550 N N . PHE A 1 195 ? -12.541 -1.121 35.074 1.00 93.12 195 PHE A N 1
ATOM 1551 C CA . PHE A 1 195 ? -12.832 0.252 34.655 1.00 93.12 195 PHE A CA 1
ATOM 1552 C C . PHE A 1 195 ? -13.459 1.076 35.788 1.00 93.12 195 PHE A C 1
ATOM 1554 O O . PHE A 1 195 ? -13.054 2.215 36.016 1.00 93.12 195 PHE A O 1
ATOM 1561 N N . MET A 1 196 ? -14.407 0.501 36.532 1.00 91.31 196 MET A N 1
ATOM 1562 C CA . MET A 1 196 ? -15.082 1.173 37.645 1.00 91.31 196 MET A CA 1
ATOM 1563 C C . MET A 1 196 ? -14.120 1.471 38.798 1.00 91.31 196 MET A C 1
ATOM 1565 O O . MET A 1 196 ? -14.084 2.603 39.282 1.00 91.31 196 MET A O 1
ATOM 1569 N N . GLN A 1 197 ? -13.291 0.500 39.198 1.00 89.25 197 GLN A N 1
ATOM 1570 C CA . GLN A 1 197 ? -12.244 0.706 40.210 1.00 89.25 197 GLN A CA 1
ATOM 1571 C C . GLN A 1 197 ? -11.299 1.838 39.803 1.00 89.25 197 GLN A C 1
ATOM 1573 O O . GLN A 1 197 ? -10.964 2.719 40.596 1.00 89.25 197 GLN A O 1
ATOM 1578 N N . PHE A 1 198 ? -10.919 1.837 38.530 1.00 83.62 198 PHE A N 1
ATOM 1579 C CA . PHE A 1 198 ? -10.036 2.826 37.957 1.00 83.62 198 PHE A CA 1
ATOM 1580 C C . PHE A 1 198 ? -10.657 4.246 37.942 1.00 83.62 198 PHE A C 1
ATOM 1582 O O . PHE A 1 198 ? -9.986 5.227 38.286 1.00 83.62 198 PHE A O 1
ATOM 1589 N N . SER A 1 199 ? -11.942 4.371 37.582 1.00 76.88 199 SER A N 1
ATOM 1590 C CA . SER A 1 199 ? -12.683 5.642 37.592 1.00 76.88 199 SER A CA 1
ATOM 1591 C C . SER A 1 199 ? -12.830 6.234 38.993 1.00 76.88 199 SER A C 1
ATOM 1593 O O . SER A 1 199 ? -12.690 7.446 39.147 1.00 76.88 199 SER A O 1
ATOM 1595 N N . VAL A 1 200 ? -13.061 5.397 40.006 1.00 70.50 200 VAL A N 1
ATOM 1596 C CA . VAL A 1 200 ? -13.196 5.833 41.406 1.00 70.50 200 VAL A CA 1
ATOM 1597 C C . VAL A 1 200 ? -11.871 6.394 41.939 1.00 70.50 200 VAL A C 1
ATOM 1599 O O . VAL A 1 200 ? -11.853 7.463 42.543 1.00 70.50 200 VAL A O 1
ATOM 1602 N N . GLN A 1 201 ? -10.743 5.747 41.634 1.00 62.25 201 GLN A N 1
ATOM 1603 C CA . GLN A 1 201 ? -9.412 6.173 42.094 1.00 62.25 201 GLN A CA 1
ATOM 1604 C C . GLN A 1 201 ? -8.891 7.478 41.466 1.00 62.25 201 GLN A C 1
ATOM 1606 O O . GLN A 1 201 ? -7.944 8.054 41.986 1.00 62.25 201 GLN A O 1
ATOM 1611 N N . ASN A 1 202 ? -9.461 7.949 40.351 1.00 60.09 202 ASN A N 1
ATOM 1612 C CA . ASN A 1 202 ? -9.013 9.176 39.665 1.00 60.09 202 ASN A CA 1
ATOM 1613 C C . ASN A 1 202 ? -9.962 10.373 39.857 1.00 60.09 202 ASN A C 1
ATOM 1615 O O . ASN A 1 202 ? -9.741 11.418 39.245 1.00 60.09 202 ASN A O 1
ATOM 1619 N N . GLN A 1 203 ? -11.019 10.222 40.661 1.00 50.50 203 GLN A N 1
ATOM 1620 C CA . GLN A 1 203 ? -11.886 11.322 41.109 1.00 50.50 203 GLN A CA 1
ATOM 1621 C C . GLN A 1 203 ? -11.596 11.754 42.558 1.00 50.50 203 GLN A C 1
ATOM 1623 O O . GLN A 1 203 ? -12.246 12.677 43.045 1.00 50.50 203 GLN A O 1
ATOM 1628 N N . SER A 1 204 ? -10.650 11.086 43.230 1.00 36.88 204 SER A N 1
ATOM 1629 C CA . SER A 1 204 ? -10.208 11.378 44.604 1.00 36.88 204 SER A CA 1
ATOM 1630 C C . SER A 1 204 ? -8.912 12.181 44.623 1.00 36.88 204 SER A C 1
ATOM 1632 O O . SER A 1 204 ? -8.076 11.950 43.719 1.00 36.88 204 SER A O 1
#

Radius of gyration: 24.26 Å; Cα contacts (8 Å, |Δi|>4): 268; chains: 1; bounding box: 48×37×71 Å

Mean predicted aligned error: 9.84 Å

Secondary structure (DSSP, 8-state):
--HHHHHHHHHHHHHHTTT---EEEEETTEEEEEETTEEEEEEETTEEEEEP-GGGHHHHHHH-PPEEEEEETTEEEEEEEEE--HHHHH-HHHHHHHHHHHHHHHHHHHHHHHHS--GGGSTT--HHHHHHHHHTT--SHHHHHHHHHHHHHHHHHHH-S---HHHHHHHHHHHHTS-GGGS-HHHHHHHHHHHHHHHHHT--

InterPro domains:
  IPR007076 TfoX, N-terminal [PF04993] (15-106)
  IPR007077 TfoX, C-terminal [PF04994] (116-194)
  IPR026256 DNA transformation protein TfoX-like, gammaproteobacteria [PIRSF028788] (1-204)
  IPR047525 DNA transformation protein TfoX-like [PTHR36121] (7-199)

Foldseek 3Di:
DDPLLVVLVVVCCVLQVVVAGWDWDDDLQWIFTDHPPQGQWTAHPSWIWGADDPVCVVVCVVPVFDFDWGADPNDTDGHRTGTCDVVNVVPSPSVNVSSVVSRVVSVVVVVVVVVQCFLCNFALHHPVVQVLLVVLVQNGLVSLLVCALVSSQVSSCVVPVDDDLSSSLSSNCRNVRHHSVPPDPVVSVVSVVVVVVVVVVVVD

pLDDT: mean 89.36, std 7.86, range [36.88, 97.44]

Organism: NCBI:txid413501

Solvent-accessible surface area (backbone atoms only — not comparable to full-atom values): 11205 Å² total; per-residue (Å²): 133,56,69,55,38,50,54,42,48,53,53,48,45,66,66,36,49,90,81,44,69,72,43,76,45,82,46,89,93,27,30,36,31,23,43,94,88,20,64,20,32,39,38,44,94,40,40,49,21,39,35,63,48,83,89,47,42,67,60,42,69,76,64,63,50,60,61,44,68,38,78,57,97,90,38,81,42,79,46,71,23,30,47,61,47,71,74,41,68,75,33,62,69,59,40,40,51,53,49,46,53,17,34,54,52,31,44,50,54,50,50,48,58,64,66,52,60,49,51,38,76,33,37,74,43,36,67,72,54,37,54,45,33,42,78,51,71,39,80,44,48,68,53,45,53,73,56,30,34,68,51,49,46,55,42,39,34,78,81,37,87,85,72,56,70,66,56,40,40,22,42,42,12,30,67,71,69,34,51,46,90,71,54,56,67,69,60,53,48,55,54,47,52,53,49,52,57,53,56,57,67,71,76,106

Nearest PDB structures (foldseek):
  3mab-assembly1_B  TM=9.856E-01  e=3.515E-06  Listeria monocytogenes serotype 4b str. F2365
  2od0-assembly1_B  TM=8.348E-01  e=1.624E-07  Vibrio parahaemolyticus RIMD 2210633
  3bqt-assembly3_B  TM=9.709E-01  e=2.198E-05  Listeria monocytogenes serotype 4b str. F2365
  3bqt-assembly2_A  TM=9.733E-01  e=6.006E-05  Listeria monocytogenes serotype 4b str. F2365

Sequence (204 aa):
MDKASSDTLVRVQNTLSSLGNVTHRSLFGGYSLAINDAVFAMLVEGRLYLRASDQSRDYQQAHNPPMLVCTRRGRHISLNYYLADETLWRSPSALREHARIALDCAQAEKTERARERRVKDLPNLNVQLEMSLWEAGIRDVETLCAFGAKECWLKLRKARKNLSLHVLYALQGAITGTHEAALPTQIREELLEWFMQFSVQNQS